Protein AF-F3AJN7-F1 (afdb_monomer_lite)

Structure (mmCIF, N/CA/C/O backbone):
data_AF-F3AJN7-F1
#
_entry.id   AF-F3AJN7-F1
#
loop_
_atom_site.group_PDB
_atom_site.id
_atom_site.type_symbol
_atom_site.label_atom_id
_atom_site.label_alt_id
_atom_site.label_comp_id
_atom_site.label_asym_id
_atom_site.label_entity_id
_atom_site.label_seq_id
_atom_site.pdbx_PDB_ins_code
_atom_site.Cartn_x
_atom_site.Cartn_y
_atom_site.Cartn_z
_atom_site.occupancy
_atom_site.B_iso_or_equiv
_atom_site.auth_seq_id
_atom_site.auth_comp_id
_atom_site.auth_asym_id
_atom_site.auth_atom_id
_atom_site.pdbx_PDB_model_num
ATOM 1 N N . MET A 1 1 ? 24.835 -39.387 -1.530 1.00 31.62 1 MET A N 1
ATOM 2 C CA . MET A 1 1 ? 26.053 -38.897 -0.847 1.00 31.62 1 MET A CA 1
ATOM 3 C C . MET A 1 1 ? 25.753 -37.507 -0.278 1.00 31.62 1 MET A C 1
ATOM 5 O O . MET A 1 1 ? 25.331 -36.647 -1.040 1.00 31.62 1 MET A O 1
ATOM 9 N N . ARG A 1 2 ? 25.806 -37.295 1.049 1.00 32.47 2 ARG A N 1
ATOM 10 C CA . ARG A 1 2 ? 25.556 -35.968 1.657 1.00 32.47 2 ARG A CA 1
ATOM 11 C C . ARG A 1 2 ? 26.809 -35.113 1.476 1.00 32.47 2 ARG A C 1
ATOM 13 O O . ARG A 1 2 ? 27.838 -35.437 2.057 1.00 32.47 2 ARG A O 1
ATOM 20 N N . LEU A 1 3 ? 26.719 -34.035 0.703 1.00 36.56 3 LEU A N 1
ATOM 21 C CA . LEU A 1 3 ? 27.759 -33.009 0.704 1.00 36.56 3 LEU A CA 1
ATOM 22 C C . LEU A 1 3 ? 27.695 -32.241 2.027 1.00 36.56 3 LEU A C 1
ATOM 24 O O . LEU A 1 3 ? 26.609 -31.937 2.527 1.00 36.56 3 LEU A O 1
ATOM 28 N N . SER A 1 4 ? 28.858 -31.961 2.614 1.00 45.34 4 SER A N 1
ATOM 29 C CA . SER A 1 4 ? 28.936 -31.087 3.781 1.00 45.34 4 SER A CA 1
ATOM 30 C C . SER A 1 4 ? 28.516 -29.671 3.381 1.00 45.34 4 SER A C 1
ATOM 32 O O . SER A 1 4 ? 28.764 -29.233 2.256 1.00 45.34 4 SER A O 1
ATOM 34 N N . SER A 1 5 ? 27.892 -28.940 4.307 1.00 45.03 5 SER A N 1
ATOM 35 C CA . SER A 1 5 ? 27.382 -27.582 4.069 1.00 45.03 5 SER A CA 1
ATOM 36 C C . SER A 1 5 ? 28.446 -26.634 3.506 1.00 45.03 5 SER A C 1
ATOM 38 O O . SER A 1 5 ? 28.111 -25.724 2.760 1.00 45.03 5 SER A O 1
ATOM 40 N N . LYS A 1 6 ? 29.723 -26.881 3.833 1.00 42.16 6 LYS A N 1
ATOM 41 C CA . LYS A 1 6 ? 30.871 -26.108 3.353 1.00 42.16 6 LYS A CA 1
ATOM 42 C C . LYS A 1 6 ? 31.160 -26.358 1.867 1.00 42.16 6 LYS A C 1
ATOM 44 O O . LYS A 1 6 ? 31.243 -25.400 1.114 1.00 42.16 6 LYS A O 1
ATOM 49 N N . LYS A 1 7 ? 31.176 -27.622 1.420 1.00 45.94 7 LYS A N 1
ATOM 50 C CA . LYS A 1 7 ? 31.360 -27.967 -0.005 1.00 45.94 7 LYS A CA 1
ATOM 51 C C . LYS A 1 7 ? 30.211 -27.480 -0.889 1.00 45.94 7 LYS A C 1
ATOM 53 O O . LYS A 1 7 ? 30.435 -27.094 -2.026 1.00 45.94 7 LYS A O 1
ATOM 58 N N . PHE A 1 8 ? 28.982 -27.489 -0.367 1.00 45.09 8 PHE A N 1
ATOM 59 C CA . PHE A 1 8 ? 27.834 -26.946 -1.095 1.00 45.09 8 PHE A CA 1
ATOM 60 C C . PHE A 1 8 ? 27.959 -25.431 -1.277 1.00 45.09 8 PHE A C 1
ATOM 62 O O . PHE A 1 8 ? 27.646 -24.933 -2.347 1.00 45.09 8 PHE A O 1
ATOM 69 N N . LEU A 1 9 ? 28.433 -24.707 -0.258 1.00 42.16 9 LEU A N 1
ATOM 70 C CA . LEU A 1 9 ? 28.598 -23.257 -0.329 1.00 42.16 9 LEU A CA 1
ATOM 71 C C . LEU A 1 9 ? 29.729 -22.858 -1.289 1.00 42.16 9 LEU A C 1
ATOM 73 O O . LEU A 1 9 ? 29.496 -22.011 -2.145 1.00 42.16 9 LEU A O 1
ATOM 77 N N . ASP A 1 10 ? 30.884 -23.531 -1.209 1.00 46.03 10 ASP A N 1
ATOM 78 C CA . ASP A 1 10 ? 32.054 -23.252 -2.056 1.00 46.03 10 ASP A CA 1
ATOM 79 C C . ASP A 1 10 ? 31.738 -23.391 -3.555 1.00 46.03 10 ASP A C 1
ATOM 81 O O . ASP A 1 10 ? 32.238 -22.614 -4.364 1.00 46.03 10 ASP A O 1
ATOM 85 N N . TYR A 1 11 ? 30.841 -24.310 -3.931 1.00 51.91 11 TYR A N 1
ATOM 86 C CA . TYR A 1 11 ? 30.381 -24.466 -5.315 1.00 51.91 11 TYR A CA 1
ATOM 87 C C . TYR A 1 11 ? 29.636 -23.235 -5.857 1.00 51.91 11 TYR A C 1
ATOM 89 O O . TYR A 1 11 ? 29.760 -22.897 -7.030 1.00 51.91 11 TYR A O 1
ATOM 97 N N . PHE A 1 12 ? 28.854 -22.554 -5.015 1.00 43.47 12 PHE A N 1
ATOM 98 C CA . PHE A 1 12 ? 28.076 -21.377 -5.423 1.00 43.47 12 PHE A CA 1
ATOM 99 C C . PHE A 1 12 ? 28.834 -20.062 -5.244 1.00 43.47 12 PHE A C 1
ATOM 101 O O . PHE A 1 12 ? 28.377 -19.037 -5.748 1.00 43.47 12 PHE A O 1
ATOM 108 N N . THR A 1 13 ? 29.955 -20.074 -4.520 1.00 42.81 13 THR A N 1
ATOM 109 C CA . THR A 1 13 ? 30.732 -18.867 -4.214 1.00 42.81 13 THR A CA 1
ATOM 110 C C . THR A 1 13 ? 32.106 -18.822 -4.877 1.00 42.81 13 THR A C 1
ATOM 112 O O . THR A 1 13 ? 32.721 -17.761 -4.860 1.00 42.81 13 THR A O 1
ATOM 115 N N . ASN A 1 14 ? 32.599 -19.922 -5.462 1.00 47.47 14 ASN A N 1
ATOM 116 C CA . ASN A 1 14 ? 33.877 -19.952 -6.174 1.00 47.47 14 ASN A CA 1
ATOM 117 C C . ASN A 1 14 ? 33.677 -19.978 -7.708 1.00 47.47 14 ASN A C 1
ATOM 119 O O . ASN A 1 14 ? 33.304 -21.019 -8.255 1.00 47.47 14 ASN A O 1
ATOM 123 N N . PRO A 1 15 ? 33.960 -18.874 -8.427 1.00 42.69 15 PRO A N 1
ATOM 124 C CA . PRO A 1 15 ? 33.725 -18.755 -9.870 1.00 42.69 15 PRO A CA 1
ATOM 125 C C . PRO A 1 15 ? 34.661 -19.605 -10.753 1.00 42.69 15 PRO A C 1
ATOM 127 O O . PRO A 1 15 ? 34.454 -19.658 -11.962 1.00 42.69 15 PRO A O 1
ATOM 130 N N . HIS A 1 16 ? 35.657 -20.295 -10.178 1.00 45.34 16 HIS A N 1
ATOM 131 C CA . HIS A 1 16 ? 36.597 -21.165 -10.905 1.00 45.34 16 HIS A CA 1
ATOM 132 C C . HIS A 1 16 ? 36.401 -22.670 -10.637 1.00 45.34 16 HIS A C 1
ATOM 134 O O . HIS A 1 16 ? 37.251 -23.479 -11.005 1.00 45.34 16 HIS A O 1
ATOM 140 N N . SER A 1 17 ? 35.304 -23.069 -9.984 1.00 50.66 17 SER A N 1
ATOM 141 C CA . SER A 1 17 ? 35.007 -24.482 -9.708 1.00 50.66 17 SER A CA 1
ATOM 142 C C . SER A 1 17 ? 34.736 -25.273 -10.997 1.00 50.66 17 SER A C 1
ATOM 144 O O . SER A 1 17 ? 33.820 -24.942 -11.747 1.00 50.66 17 SER A O 1
ATOM 146 N N . THR A 1 18 ? 35.497 -26.348 -11.227 1.00 47.31 18 THR A N 1
ATOM 147 C CA . THR A 1 18 ? 35.350 -27.269 -12.372 1.00 47.31 18 THR A CA 1
ATOM 148 C C . THR A 1 18 ? 34.625 -28.576 -12.022 1.00 47.31 18 THR A C 1
ATOM 150 O O . THR A 1 18 ? 34.515 -29.458 -12.871 1.00 47.31 18 THR A O 1
ATOM 153 N N . GLU A 1 19 ? 34.126 -28.735 -10.789 1.00 44.78 19 GLU A N 1
ATOM 154 C CA . GLU A 1 19 ? 33.430 -29.960 -10.370 1.00 44.78 19 GLU A CA 1
ATOM 155 C C . GLU A 1 19 ? 32.025 -30.069 -11.006 1.00 44.78 19 GLU A C 1
ATOM 157 O O . GLU A 1 19 ? 31.254 -29.108 -11.032 1.00 44.78 19 GLU A O 1
ATOM 162 N N . GLU A 1 20 ? 31.652 -31.250 -11.507 1.00 44.72 20 GLU A N 1
ATOM 163 C CA . GLU A 1 20 ? 30.299 -31.496 -12.024 1.00 44.72 20 GLU A CA 1
ATOM 164 C C . GLU A 1 20 ? 29.269 -31.648 -10.893 1.00 44.72 20 GLU A C 1
ATOM 166 O O . GLU A 1 20 ? 29.506 -32.293 -9.868 1.00 44.72 20 GLU A O 1
ATOM 171 N N . MET A 1 21 ? 28.081 -31.066 -11.090 1.00 39.81 21 MET A N 1
ATOM 172 C CA . MET A 1 21 ? 27.003 -31.087 -10.102 1.00 39.81 21 MET A CA 1
ATOM 173 C C . MET A 1 21 ? 26.416 -32.505 -9.963 1.00 39.81 21 MET A C 1
ATOM 175 O O . MET A 1 21 ? 25.881 -33.037 -10.939 1.00 39.81 21 MET A O 1
ATOM 179 N N . PRO A 1 22 ? 26.417 -33.125 -8.766 1.00 41.56 22 PRO A N 1
ATOM 180 C CA . PRO A 1 22 ? 25.814 -34.439 -8.602 1.00 41.56 22 PRO A CA 1
ATOM 181 C C . PRO A 1 22 ? 24.291 -34.357 -8.761 1.00 41.56 22 PRO A C 1
ATOM 183 O O . PRO A 1 22 ? 23.630 -33.501 -8.171 1.00 41.56 22 PRO A O 1
ATOM 186 N N . VAL A 1 23 ? 23.724 -35.279 -9.541 1.00 37.78 23 VAL A N 1
ATOM 187 C CA . VAL A 1 23 ? 22.278 -35.381 -9.784 1.00 37.78 23 VAL A CA 1
ATOM 188 C C . VAL A 1 23 ? 21.552 -35.671 -8.464 1.00 37.78 23 VAL A C 1
ATOM 190 O O . VAL A 1 23 ? 21.723 -36.730 -7.860 1.00 37.78 23 VAL A O 1
ATOM 193 N N . ILE A 1 24 ? 20.740 -34.721 -7.991 1.00 43.09 24 ILE A N 1
ATOM 194 C CA . ILE A 1 24 ? 19.960 -34.869 -6.754 1.00 43.09 24 ILE A CA 1
ATOM 195 C C . ILE A 1 24 ? 18.612 -35.529 -7.073 1.00 43.09 24 ILE A C 1
ATOM 197 O O . ILE A 1 24 ? 17.818 -35.009 -7.856 1.00 43.09 24 ILE A O 1
ATOM 201 N N . ASP A 1 25 ? 18.344 -36.663 -6.423 1.00 35.72 25 ASP A N 1
ATOM 202 C CA . ASP A 1 25 ? 17.109 -37.444 -6.548 1.00 35.72 25 ASP A CA 1
ATOM 203 C C . ASP A 1 25 ? 15.846 -36.610 -6.221 1.00 35.72 25 ASP A C 1
ATOM 205 O O . ASP A 1 25 ? 15.733 -35.979 -5.159 1.00 35.72 25 ASP A O 1
ATOM 209 N N . ARG A 1 26 ? 14.855 -36.656 -7.127 1.00 38.56 26 ARG A N 1
ATOM 210 C CA . ARG A 1 26 ? 13.536 -35.998 -7.025 1.00 38.56 26 ARG A CA 1
ATOM 211 C C . ARG A 1 26 ? 12.794 -36.286 -5.714 1.00 38.56 26 ARG A C 1
ATOM 213 O O . ARG A 1 26 ? 11.992 -35.451 -5.288 1.00 38.56 26 ARG A O 1
ATOM 220 N N . HIS A 1 27 ? 13.037 -37.417 -5.053 1.00 37.34 27 HIS A N 1
ATOM 221 C CA . HIS A 1 27 ? 12.392 -37.745 -3.779 1.00 37.34 27 HIS A CA 1
ATOM 222 C C . HIS A 1 27 ? 12.848 -36.850 -2.619 1.00 37.34 27 HIS A C 1
ATOM 224 O O . HIS A 1 27 ? 12.052 -36.563 -1.720 1.00 37.34 27 HIS A O 1
ATOM 230 N N . VAL A 1 28 ? 14.082 -36.335 -2.649 1.00 39.88 28 VAL A N 1
ATOM 231 C CA . VAL A 1 28 ? 14.598 -35.432 -1.603 1.00 39.88 28 VAL A CA 1
ATOM 232 C C . VAL A 1 28 ? 13.948 -34.045 -1.699 1.00 39.88 28 VAL A C 1
ATOM 234 O O . VAL A 1 28 ? 13.674 -33.417 -0.675 1.00 39.88 28 VAL A O 1
ATOM 237 N N . MET A 1 29 ? 13.613 -33.601 -2.915 1.00 35.81 29 MET A N 1
ATOM 238 C CA . MET A 1 29 ? 12.974 -32.304 -3.179 1.00 35.81 29 MET A CA 1
ATOM 239 C C . MET A 1 29 ? 11.550 -32.217 -2.601 1.00 35.81 29 MET A C 1
ATOM 241 O O . MET A 1 29 ? 11.173 -31.190 -2.033 1.00 35.81 29 MET A O 1
ATOM 245 N N . LYS A 1 30 ? 10.774 -33.312 -2.660 1.00 35.28 30 LYS A N 1
ATOM 246 C CA . LYS A 1 30 ? 9.371 -33.343 -2.198 1.00 35.28 30 LYS A CA 1
ATOM 247 C C . LYS A 1 30 ? 9.206 -33.229 -0.677 1.00 35.28 30 LYS A C 1
ATOM 249 O O . LYS A 1 30 ? 8.225 -32.651 -0.225 1.00 35.28 30 LYS A O 1
ATOM 254 N N . LYS A 1 31 ? 10.153 -33.730 0.129 1.00 35.50 31 LYS A N 1
ATOM 255 C CA . LYS A 1 31 ? 10.042 -33.700 1.605 1.00 35.50 31 LYS A CA 1
ATOM 256 C C . LYS A 1 31 ? 10.476 -32.378 2.251 1.00 35.50 31 LYS A C 1
ATOM 258 O O . LYS A 1 31 ? 10.191 -32.177 3.427 1.00 35.50 31 LYS A O 1
ATOM 263 N N . LYS A 1 32 ? 11.163 -31.482 1.531 1.00 35.06 32 LYS A N 1
ATOM 264 C CA . LYS A 1 32 ? 11.760 -30.266 2.121 1.00 35.06 32 LYS A CA 1
ATOM 265 C C . LYS A 1 32 ? 11.310 -28.928 1.511 1.00 35.06 32 LYS A C 1
ATOM 267 O O . LYS A 1 32 ? 11.931 -27.920 1.820 1.00 35.06 32 LYS A O 1
ATOM 272 N N . LYS A 1 33 ? 10.235 -28.887 0.705 1.00 32.66 33 LYS A N 1
ATOM 273 C CA . LYS A 1 33 ? 9.729 -27.655 0.046 1.00 32.66 33 LYS A CA 1
ATOM 274 C C . LYS A 1 33 ? 10.861 -26.815 -0.586 1.00 32.66 33 LYS A C 1
ATOM 276 O O . LYS A 1 33 ? 10.938 -25.609 -0.385 1.00 32.66 33 LYS A O 1
ATOM 281 N N . PHE A 1 34 ? 11.754 -27.453 -1.341 1.00 34.75 34 PHE A N 1
ATOM 282 C CA . PHE A 1 34 ? 12.714 -26.733 -2.180 1.00 34.75 34 PHE A CA 1
ATOM 283 C C . PHE A 1 34 ? 12.117 -26.583 -3.581 1.00 34.75 34 PHE A C 1
ATOM 285 O O . PHE A 1 34 ? 11.934 -27.577 -4.279 1.00 34.75 34 PHE A O 1
ATOM 292 N N . TYR A 1 35 ? 11.810 -25.351 -3.987 1.00 33.41 35 TYR A N 1
ATOM 293 C CA . TYR A 1 35 ? 11.504 -25.015 -5.376 1.00 33.41 35 TYR A CA 1
ATOM 294 C C . TYR A 1 35 ? 12.748 -24.350 -5.972 1.00 33.41 35 TYR A C 1
ATOM 296 O O . TYR A 1 35 ? 13.106 -23.241 -5.582 1.00 33.41 35 TYR A O 1
ATOM 304 N N . LEU A 1 36 ? 13.450 -25.054 -6.866 1.00 30.89 36 LEU A N 1
ATOM 305 C CA . LEU A 1 36 ? 14.558 -24.476 -7.627 1.00 30.89 36 LEU A CA 1
ATOM 306 C C . LEU A 1 36 ? 13.995 -23.643 -8.782 1.00 30.89 36 LEU A C 1
ATOM 308 O O . LEU A 1 36 ? 13.398 -24.192 -9.705 1.00 30.89 36 LEU A O 1
ATOM 312 N N . TYR A 1 37 ? 14.251 -22.338 -8.754 1.00 31.61 37 TYR A N 1
ATOM 313 C CA . TYR A 1 37 ? 14.230 -21.484 -9.938 1.00 31.61 37 TYR A CA 1
ATOM 314 C C . TYR A 1 37 ? 15.678 -21.094 -10.260 1.00 31.61 37 TYR A C 1
ATOM 316 O O . TYR A 1 37 ? 16.473 -20.831 -9.354 1.00 31.61 37 TYR A O 1
ATOM 324 N N . LYS A 1 38 ? 16.052 -21.136 -11.544 1.00 33.22 38 LYS A N 1
ATOM 325 C CA . LYS A 1 38 ? 17.409 -20.820 -12.020 1.00 33.22 38 LYS A CA 1
ATOM 326 C C . LYS A 1 38 ? 17.812 -19.411 -11.541 1.00 33.22 38 LYS A C 1
ATOM 328 O O . LYS A 1 38 ? 17.091 -18.462 -11.819 1.00 33.22 38 LYS A O 1
ATOM 333 N N . LYS A 1 39 ? 18.994 -19.316 -10.906 1.00 36.47 39 LYS A N 1
ATOM 334 C CA . LYS A 1 39 ? 19.658 -18.148 -10.262 1.00 36.47 39 LYS A CA 1
ATOM 335 C C . LYS A 1 39 ? 19.346 -17.961 -8.758 1.00 36.47 39 LYS A C 1
ATOM 337 O O . LYS A 1 39 ? 18.619 -17.072 -8.330 1.00 36.47 39 LYS A O 1
ATOM 342 N N . GLY A 1 40 ? 19.962 -18.825 -7.943 1.00 39.31 40 GLY A N 1
ATOM 343 C CA . GLY A 1 40 ? 19.700 -19.060 -6.514 1.00 39.31 40 GLY A CA 1
ATOM 344 C C . GLY A 1 40 ? 20.262 -18.075 -5.475 1.00 39.31 40 GLY A C 1
ATOM 345 O O . GLY A 1 40 ? 20.499 -18.495 -4.346 1.00 39.31 40 GLY A O 1
ATOM 346 N N . VAL A 1 41 ? 20.443 -16.788 -5.785 1.00 36.75 41 VAL A N 1
ATOM 347 C CA . VAL A 1 41 ? 20.925 -15.805 -4.783 1.00 36.75 41 VAL A CA 1
ATOM 348 C C . VAL A 1 41 ? 19.763 -15.156 -4.012 1.00 36.75 41 VAL A C 1
ATOM 350 O O . VAL A 1 41 ? 19.816 -15.021 -2.791 1.00 36.75 41 VAL A O 1
ATOM 353 N N . VAL A 1 42 ? 18.648 -14.863 -4.689 1.00 30.94 42 VAL A N 1
ATOM 354 C CA . VAL A 1 42 ? 17.492 -14.149 -4.104 1.00 30.94 42 VAL A CA 1
ATOM 355 C C . VAL A 1 42 ? 16.709 -15.015 -3.102 1.00 30.94 42 VAL A C 1
ATOM 357 O O . VAL A 1 42 ? 16.233 -14.525 -2.078 1.00 30.94 42 VAL A O 1
ATOM 360 N N . LEU A 1 43 ? 16.639 -16.333 -3.324 1.00 31.28 43 LEU A N 1
ATOM 361 C CA . LEU A 1 43 ? 15.905 -17.247 -2.440 1.00 31.28 43 LEU A CA 1
ATOM 362 C C . LEU A 1 43 ? 16.588 -17.417 -1.070 1.00 31.28 43 LEU A C 1
ATOM 364 O O . LEU A 1 43 ? 15.915 -17.624 -0.058 1.00 31.28 43 LEU A O 1
ATOM 368 N N . CYS A 1 44 ? 17.920 -17.316 -1.014 1.00 32.75 44 CYS A N 1
ATOM 369 C CA . CYS A 1 44 ? 18.671 -17.513 0.226 1.00 32.75 44 CYS A CA 1
ATOM 370 C C . CYS A 1 44 ? 18.428 -16.356 1.211 1.00 32.75 44 CYS A C 1
ATOM 372 O O . CYS A 1 44 ? 18.188 -16.604 2.393 1.00 32.75 44 CYS A O 1
ATOM 374 N N . LEU A 1 45 ? 18.359 -15.110 0.719 1.00 30.09 45 LEU A N 1
ATOM 375 C CA . LEU A 1 45 ? 18.020 -13.945 1.545 1.00 30.09 45 LEU A CA 1
ATOM 376 C C . LEU A 1 45 ? 16.578 -14.013 2.072 1.00 30.09 45 LEU A C 1
ATOM 378 O O . LEU A 1 45 ? 16.363 -13.822 3.269 1.00 30.09 45 LEU A O 1
ATOM 382 N N . ILE A 1 46 ? 15.614 -14.383 1.218 1.00 34.91 46 ILE A N 1
ATOM 383 C CA . ILE A 1 46 ? 14.209 -14.592 1.616 1.00 34.91 46 ILE A CA 1
ATOM 384 C C . ILE A 1 46 ? 14.118 -15.669 2.706 1.00 34.91 46 ILE A C 1
ATOM 386 O O . ILE A 1 46 ? 13.421 -15.490 3.700 1.00 34.91 46 ILE A O 1
ATOM 390 N N . THR A 1 47 ? 14.888 -16.756 2.594 1.00 35.06 47 THR A N 1
ATOM 391 C CA . THR A 1 47 ? 14.873 -17.841 3.589 1.00 35.06 47 THR A CA 1
ATOM 392 C C . THR A 1 47 ? 15.549 -17.443 4.909 1.00 35.06 47 THR A C 1
ATOM 394 O O . THR A 1 47 ? 15.136 -17.909 5.970 1.00 35.06 47 THR A O 1
ATOM 397 N N . ILE A 1 48 ? 16.577 -16.587 4.887 1.00 37.50 48 ILE A N 1
ATOM 398 C CA . ILE A 1 48 ? 17.261 -16.097 6.099 1.00 37.50 48 ILE A CA 1
ATOM 399 C C . ILE A 1 48 ? 16.391 -15.081 6.850 1.00 37.50 48 ILE A C 1
ATOM 401 O O . ILE A 1 48 ? 16.300 -15.157 8.078 1.00 37.50 48 ILE A O 1
ATOM 405 N N . ILE A 1 49 ? 15.720 -14.179 6.128 1.00 38.62 49 ILE A N 1
ATOM 406 C CA . ILE A 1 49 ? 14.769 -13.215 6.699 1.00 38.62 49 ILE A CA 1
ATOM 407 C C . ILE A 1 49 ? 13.554 -13.962 7.264 1.00 38.62 49 ILE A C 1
ATOM 409 O O . ILE A 1 49 ? 13.231 -13.784 8.437 1.00 38.62 49 ILE A O 1
ATOM 413 N N . GLN A 1 50 ? 12.980 -14.907 6.508 1.00 35.00 50 GLN A N 1
ATOM 414 C CA . GLN A 1 50 ? 11.868 -15.740 6.972 1.00 35.00 50 GLN A CA 1
ATOM 415 C C . GLN A 1 50 ? 12.250 -16.566 8.212 1.00 35.00 50 GLN A C 1
ATOM 417 O O . GLN A 1 50 ? 11.537 -16.539 9.206 1.00 35.00 50 GLN A O 1
ATOM 422 N N . ARG A 1 51 ? 13.429 -17.208 8.243 1.00 36.41 51 ARG A N 1
ATOM 423 C CA . ARG A 1 51 ? 13.881 -17.988 9.415 1.00 36.41 51 ARG A CA 1
ATOM 424 C C . ARG A 1 51 ? 14.180 -17.141 10.653 1.00 36.41 51 ARG A C 1
ATOM 426 O O . ARG A 1 51 ? 14.037 -17.642 11.771 1.00 36.41 51 ARG A O 1
ATOM 433 N N . LYS A 1 52 ? 14.624 -15.889 10.487 1.00 38.16 52 LYS A N 1
ATOM 434 C CA . LYS A 1 52 ? 14.779 -14.945 11.608 1.00 38.16 52 LYS A CA 1
ATOM 435 C C . LYS A 1 52 ? 13.414 -14.504 12.143 1.00 38.16 52 LYS A C 1
ATOM 437 O O . LYS A 1 52 ? 13.254 -14.447 13.359 1.00 38.16 52 LYS A O 1
ATOM 442 N N . CYS A 1 53 ? 12.436 -14.277 11.268 1.00 37.41 53 CYS A N 1
ATOM 443 C CA . CYS A 1 53 ? 11.059 -13.965 11.651 1.00 37.41 53 CYS A CA 1
ATOM 444 C C . CYS A 1 53 ? 10.352 -15.160 12.318 1.00 37.41 53 CYS A C 1
ATOM 446 O O . CYS A 1 53 ? 9.721 -14.987 13.357 1.00 37.41 53 CYS A O 1
ATOM 448 N N . ASP A 1 54 ? 10.537 -16.383 11.817 1.00 38.59 54 ASP A N 1
ATOM 449 C CA . ASP A 1 54 ? 9.890 -17.590 12.347 1.00 38.59 54 ASP A CA 1
ATOM 450 C C . ASP A 1 54 ? 10.360 -17.922 13.779 1.00 38.59 54 ASP A C 1
ATOM 452 O O . ASP A 1 54 ? 9.556 -18.315 14.621 1.00 38.59 54 ASP A O 1
ATOM 456 N N . LYS A 1 55 ? 11.637 -17.680 14.121 1.00 37.97 55 LYS A N 1
ATOM 457 C CA . LYS A 1 55 ? 12.134 -17.832 15.507 1.00 37.97 55 LYS A CA 1
ATOM 458 C C . LYS A 1 55 ? 11.510 -16.840 16.497 1.00 37.97 55 LYS A C 1
ATOM 460 O O . LYS A 1 55 ? 11.480 -17.122 17.692 1.00 37.97 55 LYS A O 1
ATOM 465 N N . ILE A 1 56 ? 11.030 -15.694 16.015 1.00 45.25 56 ILE A N 1
ATOM 466 C CA . ILE A 1 56 ? 10.341 -14.678 16.825 1.00 45.25 56 ILE A CA 1
ATOM 467 C C . ILE A 1 56 ? 8.849 -15.035 16.966 1.00 45.25 56 ILE A C 1
ATOM 469 O O . ILE A 1 56 ? 8.276 -14.842 18.035 1.00 45.25 56 ILE A O 1
ATOM 473 N N . VAL A 1 57 ? 8.239 -15.622 15.928 1.00 37.16 57 VAL A N 1
ATOM 474 C CA . VAL A 1 57 ? 6.826 -16.053 15.903 1.00 37.16 57 VAL A CA 1
ATOM 475 C C . VAL A 1 57 ? 6.566 -17.279 16.788 1.00 37.16 57 VAL A C 1
ATOM 477 O O . VAL A 1 57 ? 5.576 -17.302 17.516 1.00 37.16 57 VAL A O 1
ATOM 480 N N . MET A 1 58 ? 7.476 -18.258 16.811 1.00 31.64 58 MET A N 1
ATOM 481 C CA . MET A 1 58 ? 7.305 -19.486 17.610 1.00 31.64 58 MET A CA 1
ATOM 482 C C . MET A 1 58 ? 7.276 -19.220 19.128 1.00 31.64 58 MET A C 1
ATOM 484 O O . MET A 1 58 ? 6.633 -19.956 19.862 1.00 31.64 58 MET A O 1
ATOM 488 N N . LYS A 1 59 ? 7.892 -18.125 19.601 1.00 39.38 59 LYS A N 1
ATOM 489 C CA . LYS A 1 59 ? 7.832 -17.688 21.012 1.00 39.38 59 LYS A CA 1
ATOM 490 C C . LYS A 1 59 ? 6.500 -17.032 21.410 1.00 39.38 59 LYS A C 1
ATOM 492 O O . LYS A 1 59 ? 6.269 -16.813 22.593 1.00 39.38 59 LYS A O 1
ATOM 497 N N . LYS A 1 60 ? 5.650 -16.672 20.440 1.00 39.94 60 LYS A N 1
ATOM 498 C CA . LYS A 1 60 ? 4.349 -16.019 20.668 1.00 39.94 60 LYS A CA 1
ATOM 499 C C . LYS A 1 60 ? 3.177 -17.008 20.604 1.00 39.94 60 LYS A C 1
ATOM 501 O O . LYS A 1 60 ? 2.208 -16.832 21.332 1.00 39.94 60 LYS A O 1
ATOM 506 N N . GLN A 1 61 ? 3.308 -18.082 19.820 1.00 36.72 61 GLN A N 1
ATOM 507 C CA . GLN A 1 61 ? 2.274 -19.116 19.677 1.00 36.72 61 GLN A CA 1
ATOM 508 C C . GLN A 1 61 ? 1.995 -19.902 20.972 1.00 36.72 61 GLN A C 1
ATOM 510 O O . GLN A 1 61 ? 0.843 -20.247 21.211 1.00 36.72 61 GLN A O 1
ATOM 515 N N . GLU A 1 62 ? 2.988 -20.101 21.848 1.00 37.19 62 GLU A N 1
ATOM 516 C CA . GLU A 1 62 ? 2.778 -20.756 23.156 1.00 37.19 62 GLU A CA 1
ATOM 517 C C . GLU A 1 62 ? 1.877 -19.942 24.112 1.00 37.19 62 GLU A C 1
ATOM 519 O O . GLU A 1 62 ? 1.217 -20.520 24.973 1.00 37.19 62 GLU A O 1
ATOM 524 N N . ASN A 1 63 ? 1.785 -18.615 23.943 1.00 47.72 63 ASN A N 1
ATOM 525 C CA . ASN A 1 63 ? 0.952 -17.749 24.792 1.00 47.72 63 ASN A CA 1
ATOM 526 C C . ASN A 1 63 ? -0.485 -17.572 24.262 1.00 47.72 63 ASN A C 1
ATOM 528 O O . ASN A 1 63 ? -1.409 -17.368 25.052 1.00 47.72 63 ASN 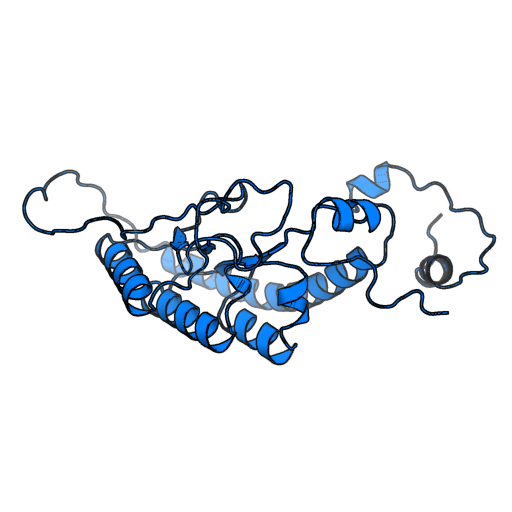A O 1
ATOM 532 N N . ASP A 1 64 ? -0.695 -17.668 22.947 1.00 42.28 64 ASP A N 1
ATOM 533 C CA . ASP A 1 64 ? -2.005 -17.439 22.320 1.00 42.28 64 ASP A CA 1
ATOM 534 C C . ASP A 1 64 ? -2.948 -18.656 22.481 1.00 42.28 64 ASP A C 1
ATOM 536 O O . ASP A 1 64 ? -4.157 -18.493 22.670 1.00 42.28 64 ASP A O 1
ATOM 540 N N . GLU A 1 65 ? -2.401 -19.876 22.550 1.00 47.84 65 GLU A N 1
ATOM 541 C CA . GLU A 1 65 ? -3.158 -21.125 22.770 1.00 47.84 65 GLU A CA 1
ATOM 542 C C . GLU A 1 65 ? -3.786 -21.204 24.183 1.00 47.84 65 GLU A C 1
ATOM 544 O O . GLU A 1 65 ? -4.823 -21.837 24.408 1.00 47.84 65 GLU A O 1
ATOM 549 N N . GLN A 1 66 ? -3.188 -20.500 25.151 1.00 48.06 66 GLN A N 1
ATOM 550 C CA . GLN A 1 66 ? -3.710 -20.349 26.514 1.00 48.06 66 GLN A CA 1
ATOM 551 C C . GLN A 1 66 ? -4.862 -19.330 26.591 1.00 48.06 66 GLN A C 1
ATOM 553 O O . GLN A 1 66 ? -5.677 -19.369 27.517 1.00 48.06 66 GLN A O 1
ATOM 558 N N . MET A 1 67 ? -4.941 -18.432 25.607 1.00 41.31 67 MET A N 1
ATOM 559 C CA . MET A 1 67 ? -5.913 -17.345 25.531 1.00 41.31 67 MET A CA 1
ATOM 560 C C . MET A 1 67 ? -7.195 -17.794 24.810 1.00 41.31 67 MET A C 1
ATOM 562 O O . MET A 1 67 ? -8.292 -17.508 25.292 1.00 41.31 67 MET A O 1
ATOM 566 N N . GLU A 1 68 ? -7.090 -18.617 23.758 1.00 48.00 68 GLU A N 1
ATOM 567 C CA . GLU A 1 68 ? -8.257 -19.196 23.063 1.00 48.00 68 GLU A CA 1
ATOM 568 C C . GLU A 1 68 ? -9.124 -20.091 23.968 1.00 48.00 68 GLU A C 1
ATOM 570 O O . GLU A 1 68 ? -10.354 -20.056 23.882 1.00 48.00 68 GLU A O 1
ATOM 575 N N . LYS A 1 69 ? -8.521 -20.812 24.924 1.00 50.88 69 LYS A N 1
ATOM 576 C CA . LYS A 1 69 ? -9.266 -21.630 25.903 1.00 50.88 69 LYS A CA 1
ATOM 577 C C . LYS A 1 69 ? -10.121 -20.800 26.870 1.00 50.88 69 LYS A C 1
ATOM 579 O O . LYS A 1 69 ? -11.103 -21.318 27.395 1.00 50.88 69 LYS A O 1
ATOM 584 N N . LYS A 1 70 ? -9.800 -19.516 27.083 1.00 47.91 70 LYS A N 1
ATOM 585 C CA . LYS A 1 70 ? -10.594 -18.603 27.929 1.00 47.91 70 LYS A CA 1
ATOM 586 C C . LYS A 1 70 ? -11.791 -17.988 27.195 1.00 47.91 70 LYS A C 1
ATOM 588 O O . LYS A 1 70 ? -12.764 -17.617 27.844 1.00 47.91 70 LYS A O 1
ATOM 593 N N . PHE A 1 71 ? -11.757 -17.906 25.863 1.00 36.53 71 PHE A N 1
ATOM 594 C CA . PHE A 1 71 ? -12.807 -17.256 25.064 1.00 36.53 71 PHE A CA 1
ATOM 595 C C . PHE A 1 71 ? -13.946 -18.191 24.625 1.00 36.53 71 PHE A C 1
ATOM 597 O O . PHE A 1 71 ? -15.014 -17.714 24.240 1.00 36.53 71 PHE A O 1
ATOM 604 N N . ALA A 1 72 ? -13.772 -19.512 24.737 1.00 36.59 72 ALA A N 1
ATOM 605 C CA . ALA A 1 72 ? -14.767 -20.507 24.322 1.00 36.59 72 ALA A CA 1
ATOM 606 C C . ALA A 1 72 ? -16.039 -20.575 25.203 1.00 36.59 72 ALA A C 1
ATOM 608 O O . ALA A 1 72 ? -16.968 -21.304 24.869 1.00 36.59 72 ALA A O 1
ATOM 609 N N . ILE A 1 73 ? -16.123 -19.812 26.300 1.00 41.25 73 ILE A N 1
ATOM 610 C CA . ILE A 1 73 ? -17.264 -19.848 27.237 1.00 41.25 73 ILE A CA 1
ATOM 611 C C . ILE A 1 73 ? -18.375 -18.843 26.858 1.00 41.25 73 ILE A C 1
ATOM 613 O O . ILE A 1 73 ? -19.506 -18.969 27.316 1.00 41.25 73 ILE A O 1
ATOM 617 N N . VAL A 1 74 ? -18.116 -17.874 25.971 1.00 40.28 74 VAL A N 1
ATOM 618 C CA . VAL A 1 74 ? -19.046 -16.752 25.726 1.00 40.28 74 VAL A CA 1
ATOM 619 C C . VAL A 1 74 ? -19.569 -16.735 24.292 1.00 40.28 74 VAL A C 1
ATOM 621 O O . VAL A 1 74 ? -19.391 -15.745 23.594 1.00 40.28 74 VAL A O 1
ATOM 624 N N . LYS A 1 75 ? -20.215 -17.808 23.818 1.00 32.53 75 LYS A N 1
ATOM 625 C CA . LYS A 1 75 ? -21.091 -17.742 22.627 1.00 32.53 75 LYS A CA 1
ATOM 626 C C . LYS A 1 75 ? -22.241 -18.748 22.708 1.00 32.53 75 LYS A C 1
ATOM 628 O O . LYS A 1 75 ? -22.165 -19.830 22.145 1.00 32.53 75 LYS A O 1
ATOM 633 N N . ASN A 1 76 ? -23.333 -18.328 23.341 1.00 35.53 76 ASN A N 1
ATOM 634 C CA . ASN A 1 76 ? -24.688 -18.768 23.013 1.00 35.53 76 ASN A CA 1
ATOM 635 C C . ASN A 1 76 ? -25.525 -17.510 22.753 1.00 35.53 76 ASN A C 1
ATOM 637 O O . ASN A 1 76 ? -25.534 -16.606 23.583 1.00 35.53 76 ASN A O 1
ATOM 641 N N . GLY A 1 77 ? -26.211 -17.441 21.610 1.00 29.14 77 GLY A N 1
ATOM 642 C CA . GLY A 1 77 ? -27.140 -16.349 21.303 1.00 29.14 77 GLY A CA 1
ATOM 643 C C . GLY A 1 77 ? -27.261 -16.084 19.808 1.00 29.14 77 GLY A C 1
ATOM 644 O O . GLY A 1 77 ? -26.393 -15.464 19.207 1.00 29.14 77 GLY A O 1
ATOM 645 N N . ALA A 1 78 ? -28.325 -16.609 19.216 1.00 31.52 78 ALA A N 1
ATOM 646 C CA . ALA A 1 78 ? -28.587 -16.689 17.788 1.00 31.52 78 ALA A CA 1
ATOM 647 C C . ALA A 1 78 ? -29.359 -15.474 17.223 1.00 31.52 78 ALA A C 1
ATOM 649 O O . ALA A 1 78 ? -30.043 -14.793 17.974 1.00 31.52 78 ALA A O 1
ATOM 650 N N . LYS A 1 79 ? -29.269 -15.322 15.886 1.00 32.97 79 LYS A N 1
ATOM 651 C CA . LYS A 1 79 ? -30.252 -14.838 14.878 1.00 32.97 79 LYS A CA 1
ATOM 652 C C . LYS A 1 79 ? -31.116 -13.595 15.171 1.00 32.97 79 LYS A C 1
ATOM 654 O O . LYS A 1 79 ? -31.815 -13.565 16.168 1.00 32.97 79 LYS A O 1
ATOM 659 N N . MET A 1 80 ? -31.241 -12.707 14.174 1.00 27.47 80 MET A N 1
ATOM 660 C CA . MET A 1 80 ? -32.532 -12.260 13.601 1.00 27.47 80 MET A CA 1
ATOM 661 C C . MET A 1 80 ? -32.311 -11.362 12.365 1.00 27.47 80 MET A C 1
ATOM 663 O O . MET A 1 80 ? -31.410 -10.526 12.343 1.00 27.47 80 MET A O 1
ATOM 667 N N . GLU A 1 81 ? -33.129 -11.598 11.340 1.00 34.03 81 GLU A N 1
ATOM 668 C CA . GLU A 1 81 ? -33.250 -10.866 10.074 1.00 34.03 81 GLU A CA 1
ATOM 669 C C . GLU A 1 81 ? -34.099 -9.587 10.207 1.00 34.03 81 GLU A C 1
ATOM 671 O O . GLU A 1 81 ? -34.945 -9.473 11.087 1.00 34.03 81 GLU A O 1
ATOM 676 N N . GLU A 1 82 ? -33.876 -8.676 9.253 1.00 35.75 82 GLU A N 1
ATOM 677 C CA . GLU A 1 82 ? -34.841 -7.736 8.660 1.00 35.75 82 GLU A CA 1
ATOM 678 C C . GLU A 1 82 ? -35.649 -6.808 9.595 1.00 35.75 82 GLU A C 1
ATOM 680 O O . GLU A 1 82 ? -36.772 -7.105 9.988 1.00 35.75 82 GLU A O 1
ATOM 685 N N . LYS A 1 83 ? -35.104 -5.604 9.849 1.00 29.27 83 LYS A N 1
ATOM 686 C CA . LYS A 1 83 ? -35.844 -4.328 10.014 1.00 29.27 83 LYS A CA 1
ATOM 687 C C . LYS A 1 83 ? -34.866 -3.161 10.205 1.00 29.27 83 LYS A C 1
ATOM 689 O O . LYS A 1 83 ? -34.439 -2.892 11.319 1.00 29.27 83 LYS A O 1
ATOM 694 N N . ALA A 1 84 ? -34.509 -2.485 9.113 1.00 31.11 84 ALA A N 1
ATOM 695 C CA . ALA A 1 84 ? -33.992 -1.106 9.106 1.00 31.11 84 ALA A CA 1
ATOM 696 C C . ALA A 1 84 ? -33.896 -0.600 7.654 1.00 31.11 84 ALA A C 1
ATOM 698 O O . ALA A 1 84 ? -32.822 -0.312 7.134 1.00 31.11 84 ALA A O 1
ATOM 699 N N . LYS A 1 85 ? -35.035 -0.564 6.959 1.00 33.97 85 LYS A N 1
ATOM 700 C CA . LYS A 1 85 ? -35.219 0.380 5.853 1.00 33.97 85 LYS A CA 1
ATOM 701 C C . LYS A 1 85 ? -35.780 1.652 6.492 1.00 33.97 85 LYS A C 1
ATOM 703 O O . LYS A 1 85 ? -36.606 1.545 7.393 1.00 33.97 85 LYS A O 1
ATOM 708 N N . ASP A 1 86 ? -35.284 2.801 6.054 1.00 34.09 86 ASP A N 1
ATOM 709 C CA . ASP A 1 86 ? -35.696 4.151 6.464 1.00 34.09 86 ASP A CA 1
ATOM 710 C C . ASP A 1 86 ? -35.140 4.677 7.790 1.00 34.09 86 ASP A C 1
ATOM 712 O O . ASP A 1 86 ? -35.866 5.057 8.701 1.00 34.09 86 ASP A O 1
ATOM 716 N N . THR A 1 87 ? -33.812 4.730 7.888 1.00 36.41 87 THR A N 1
ATOM 717 C CA . THR A 1 87 ? -33.025 5.860 8.436 1.00 36.41 87 THR A CA 1
ATOM 718 C C . THR A 1 87 ? -31.563 5.425 8.419 1.00 36.41 87 THR A C 1
ATOM 720 O O . THR A 1 87 ? -31.228 4.491 9.130 1.00 36.41 87 THR A O 1
ATOM 723 N N . MET A 1 88 ? -30.729 6.032 7.560 1.00 35.62 88 MET A N 1
ATOM 724 C CA . MET A 1 88 ? -29.245 6.060 7.538 1.00 35.62 88 MET A CA 1
ATOM 725 C C . MET A 1 88 ? -28.793 6.154 6.072 1.00 35.62 88 MET A C 1
ATOM 727 O O . MET A 1 88 ? -28.734 5.160 5.349 1.00 35.62 88 MET A O 1
ATOM 731 N N . GLY A 1 89 ? -28.480 7.367 5.617 1.00 36.84 89 GLY A N 1
ATOM 732 C CA . GLY A 1 89 ? -27.830 7.597 4.328 1.00 36.84 89 GLY A CA 1
ATOM 733 C C . GLY A 1 89 ? -26.401 7.050 4.346 1.00 36.84 89 GLY A C 1
ATOM 734 O O . GLY A 1 89 ? -25.462 7.784 4.611 1.00 36.84 89 GLY A O 1
ATOM 735 N N . GLY A 1 90 ? -26.238 5.749 4.109 1.00 41.47 90 GLY A N 1
ATOM 736 C CA . GLY A 1 90 ? -24.946 5.061 4.074 1.00 41.47 90 GLY A CA 1
ATOM 737 C C . GLY A 1 90 ? -24.560 4.649 2.657 1.00 41.47 90 GLY A C 1
ATOM 738 O O . GLY A 1 90 ? -24.515 3.457 2.354 1.00 41.47 90 GLY A O 1
ATOM 739 N N . GLY A 1 91 ? -24.316 5.616 1.769 1.00 54.59 91 GLY A N 1
ATOM 740 C CA . GLY A 1 91 ? -23.749 5.334 0.445 1.00 54.59 91 GLY A CA 1
ATOM 741 C C . GLY A 1 91 ? -22.352 4.708 0.558 1.00 54.59 91 GLY A C 1
ATOM 742 O O . GLY A 1 91 ? -21.633 4.960 1.523 1.00 54.59 91 GLY A O 1
ATOM 743 N N . ARG A 1 92 ? -21.952 3.871 -0.411 1.00 72.62 92 ARG A N 1
ATOM 744 C CA . ARG A 1 92 ? -20.553 3.408 -0.520 1.00 72.62 92 ARG A CA 1
ATOM 745 C C . ARG A 1 92 ? -19.633 4.613 -0.749 1.00 72.62 92 ARG A C 1
ATOM 747 O O . ARG A 1 92 ? -20.078 5.597 -1.340 1.00 72.62 92 ARG A O 1
ATOM 754 N N . MET A 1 93 ? -18.364 4.508 -0.345 1.00 84.31 93 MET A N 1
ATOM 755 C CA . MET A 1 93 ? -17.328 5.475 -0.721 1.00 84.31 93 MET A CA 1
ATOM 756 C C . MET A 1 93 ? -17.397 5.774 -2.222 1.00 84.31 93 MET A C 1
ATOM 758 O O . MET A 1 93 ? -17.379 4.856 -3.044 1.00 84.31 93 MET A O 1
ATOM 762 N N . GLN A 1 94 ? -17.468 7.059 -2.568 1.00 82.69 94 GLN A N 1
ATOM 763 C CA . GLN A 1 94 ? -17.352 7.506 -3.952 1.00 82.69 94 GLN A CA 1
ATOM 764 C C . GLN A 1 94 ? -15.886 7.356 -4.371 1.00 82.69 94 GLN A C 1
ATOM 766 O O . GLN A 1 94 ? -15.021 8.101 -3.913 1.00 82.69 94 GLN A O 1
ATOM 771 N N . TYR A 1 95 ? -15.599 6.334 -5.171 1.00 86.31 95 TYR A N 1
ATOM 772 C CA . TYR A 1 95 ? -14.250 5.948 -5.572 1.00 86.31 95 TYR A CA 1
ATOM 773 C C . TYR A 1 95 ? -14.268 5.489 -7.030 1.00 86.31 95 TYR A C 1
ATOM 775 O O . TYR A 1 95 ? -14.939 4.514 -7.365 1.00 86.31 95 TYR A O 1
ATOM 783 N N . GLU A 1 96 ? -13.541 6.205 -7.891 1.00 87.62 96 GLU A N 1
ATOM 784 C CA . GLU A 1 96 ? -13.485 5.931 -9.334 1.00 87.62 96 GLU A CA 1
ATOM 785 C C . GLU A 1 96 ? -12.406 4.915 -9.756 1.00 87.62 96 GLU A C 1
ATOM 787 O O . GLU A 1 96 ? -12.213 4.700 -10.948 1.00 87.62 96 GLU A O 1
ATOM 792 N N . GLY A 1 97 ? -11.678 4.311 -8.812 1.00 86.56 97 GLY A N 1
ATOM 793 C CA . GLY A 1 97 ? -10.622 3.343 -9.119 1.00 86.56 97 GLY A CA 1
ATOM 794 C C . GLY A 1 97 ? -11.077 1.882 -9.073 1.00 86.56 97 GLY A C 1
ATOM 795 O O . GLY A 1 97 ? -12.240 1.557 -8.820 1.00 86.56 97 GLY A O 1
ATOM 796 N N . GLN A 1 98 ? -10.125 0.973 -9.285 1.00 85.25 98 GLN A N 1
ATOM 797 C CA . GLN A 1 98 ? -10.352 -0.466 -9.199 1.00 85.25 98 GLN A CA 1
ATOM 798 C C . GLN A 1 98 ? -9.190 -1.149 -8.483 1.00 85.25 98 GLN A C 1
ATOM 800 O O . GLN A 1 98 ? -8.071 -1.185 -8.982 1.00 85.25 98 GLN A O 1
ATOM 805 N N . ILE A 1 99 ? -9.471 -1.801 -7.356 1.00 88.31 99 ILE A N 1
ATOM 806 C CA . ILE A 1 99 ? -8.450 -2.575 -6.649 1.00 88.31 99 ILE A CA 1
ATOM 807 C C . ILE A 1 99 ? -8.411 -4.003 -7.199 1.00 88.31 99 ILE A C 1
ATOM 809 O O . ILE A 1 99 ? -9.393 -4.748 -7.117 1.00 88.31 99 ILE A O 1
ATOM 813 N N . CYS A 1 100 ? -7.253 -4.409 -7.724 1.00 84.31 100 CYS A N 1
ATOM 814 C CA . CYS A 1 100 ? -7.014 -5.792 -8.123 1.00 84.31 100 CYS A CA 1
ATOM 815 C C . CYS A 1 100 ? -6.877 -6.683 -6.879 1.00 84.31 100 CYS A C 1
ATOM 817 O O . CYS A 1 100 ? -5.957 -6.526 -6.078 1.00 84.31 100 CYS A O 1
ATOM 819 N N . ARG A 1 101 ? -7.797 -7.638 -6.700 1.00 86.62 101 ARG A N 1
ATOM 820 C CA . ARG A 1 101 ? -7.770 -8.566 -5.563 1.00 86.62 101 ARG A CA 1
ATOM 821 C C . ARG A 1 101 ? -7.009 -9.835 -5.933 1.00 86.62 101 ARG A C 1
ATOM 823 O O . ARG A 1 101 ? -7.541 -10.701 -6.628 1.00 86.62 101 ARG A O 1
ATOM 830 N N . ALA A 1 102 ? -5.799 -9.985 -5.401 1.00 85.88 102 ALA A N 1
ATOM 831 C CA . ALA A 1 102 ? -5.066 -11.242 -5.503 1.00 85.88 102 ALA A CA 1
ATOM 832 C C . ALA A 1 102 ? -5.866 -12.397 -4.854 1.00 85.88 102 ALA A C 1
ATOM 834 O O . ALA A 1 102 ? -6.531 -12.180 -3.838 1.00 85.88 102 ALA A O 1
ATOM 835 N N . PRO A 1 103 ? -5.782 -13.645 -5.359 1.00 87.38 103 PRO A N 1
ATOM 836 C CA . PRO A 1 103 ? -6.499 -14.787 -4.778 1.00 87.38 103 PRO A CA 1
ATOM 837 C C . PRO A 1 103 ? -6.219 -15.003 -3.286 1.00 87.38 103 PRO A C 1
ATOM 839 O O . PRO A 1 103 ? -7.111 -15.400 -2.536 1.00 87.38 103 PRO A O 1
ATOM 842 N N . MET A 1 104 ? -4.999 -14.686 -2.841 1.00 88.62 104 MET A N 1
ATOM 843 C CA . MET A 1 104 ? -4.612 -14.770 -1.431 1.00 88.62 104 MET A CA 1
ATOM 844 C C . MET A 1 104 ? -5.352 -13.761 -0.546 1.00 88.62 104 MET A C 1
ATOM 846 O O . MET A 1 104 ? -5.445 -13.987 0.655 1.00 88.62 104 MET A O 1
ATOM 850 N N . GLU A 1 105 ? -5.945 -12.713 -1.126 1.00 92.25 105 GLU A N 1
ATOM 851 C CA . GLU A 1 105 ? -6.709 -11.650 -0.460 1.00 92.25 105 GLU A CA 1
ATOM 852 C C . GLU A 1 105 ? -8.232 -11.877 -0.477 1.00 92.25 105 GLU A C 1
ATOM 854 O O . GLU A 1 105 ? -9.022 -10.951 -0.270 1.00 92.25 105 GLU A O 1
ATOM 859 N N . ARG A 1 106 ? -8.687 -13.122 -0.693 1.00 86.94 106 ARG A N 1
ATOM 860 C CA . ARG A 1 106 ? -10.117 -13.488 -0.804 1.00 86.94 106 ARG A CA 1
ATOM 861 C C . ARG A 1 106 ? -10.991 -13.124 0.415 1.00 86.94 106 ARG A C 1
ATOM 863 O O . ARG A 1 106 ? -12.208 -13.112 0.288 1.00 86.94 106 ARG A O 1
ATOM 870 N N . GLY A 1 107 ? -10.409 -12.770 1.560 1.00 90.50 107 GLY A N 1
ATOM 871 C CA . GLY A 1 107 ? -11.129 -12.298 2.754 1.00 90.50 107 GLY A CA 1
ATOM 872 C C . GLY A 1 107 ? -10.729 -10.901 3.235 1.00 90.50 107 GLY A C 1
ATOM 873 O O . GLY A 1 107 ? -11.182 -10.477 4.295 1.00 90.50 107 GLY A O 1
ATOM 874 N N . ALA A 1 108 ? -9.865 -10.198 2.499 1.00 95.75 108 ALA A N 1
ATOM 875 C CA . ALA A 1 108 ? -9.403 -8.878 2.899 1.00 95.75 108 ALA A CA 1
ATOM 876 C C . ALA A 1 108 ? -10.483 -7.818 2.691 1.00 95.75 108 ALA A C 1
ATOM 878 O O . ALA A 1 108 ? -11.225 -7.839 1.697 1.00 95.75 108 ALA A O 1
ATOM 879 N N . TYR A 1 109 ? -10.515 -6.856 3.604 1.00 97.19 109 TYR A N 1
ATOM 880 C CA . TYR A 1 109 ? -11.173 -5.589 3.361 1.00 97.19 109 TYR A CA 1
ATOM 881 C C . TYR A 1 109 ? -10.289 -4.736 2.450 1.00 97.19 109 TYR A C 1
ATOM 883 O O . TYR A 1 109 ? -9.171 -4.386 2.823 1.00 97.19 109 TYR A O 1
ATOM 891 N N . MET A 1 110 ? -10.777 -4.449 1.244 1.00 96.25 110 MET A N 1
ATOM 892 C CA . MET A 1 110 ? -10.046 -3.653 0.259 1.00 96.25 110 MET A CA 1
ATOM 893 C C . MET A 1 110 ? -10.340 -2.184 0.540 1.00 96.25 110 MET A C 1
ATOM 895 O O . MET A 1 110 ? -11.466 -1.743 0.320 1.00 96.25 110 MET A O 1
ATOM 899 N N . LEU A 1 111 ? -9.349 -1.463 1.051 1.00 97.12 111 LEU A N 1
ATOM 900 C CA . LEU A 1 111 ? -9.452 -0.049 1.378 1.00 97.12 111 LEU A CA 1
ATOM 901 C C . LEU A 1 111 ? -8.759 0.770 0.282 1.00 97.12 111 LEU A C 1
ATOM 903 O O . LEU A 1 111 ? -7.530 0.697 0.168 1.00 97.12 111 LEU A O 1
ATOM 907 N N . PRO A 1 112 ? -9.507 1.552 -0.513 1.00 95.88 112 PRO A N 1
ATOM 908 C CA . PRO A 1 112 ? -8.911 2.498 -1.441 1.00 95.88 112 PRO A CA 1
ATOM 909 C C . PRO A 1 112 ? -8.154 3.587 -0.687 1.00 95.88 112 PRO A C 1
ATOM 911 O O . PRO A 1 112 ? -8.701 4.234 0.206 1.00 95.88 112 PRO A O 1
ATOM 914 N N . VAL A 1 113 ? -6.895 3.806 -1.059 1.00 97.38 113 VAL A N 1
ATOM 915 C CA . VAL A 1 113 ? -6.058 4.875 -0.477 1.00 97.38 113 VAL A CA 1
ATOM 916 C C . VAL A 1 113 ? -5.516 5.849 -1.525 1.00 97.38 113 VAL A C 1
ATOM 918 O O . VAL A 1 113 ? -5.132 6.974 -1.197 1.00 97.38 113 VAL A O 1
ATOM 921 N N . ALA A 1 114 ? -5.528 5.440 -2.789 1.00 96.38 114 ALA A N 1
ATOM 922 C CA . ALA A 1 114 ? -5.248 6.254 -3.961 1.00 96.38 114 ALA A CA 1
ATOM 923 C C . ALA A 1 114 ? -6.262 5.926 -5.059 1.00 96.38 114 ALA A C 1
ATOM 925 O O .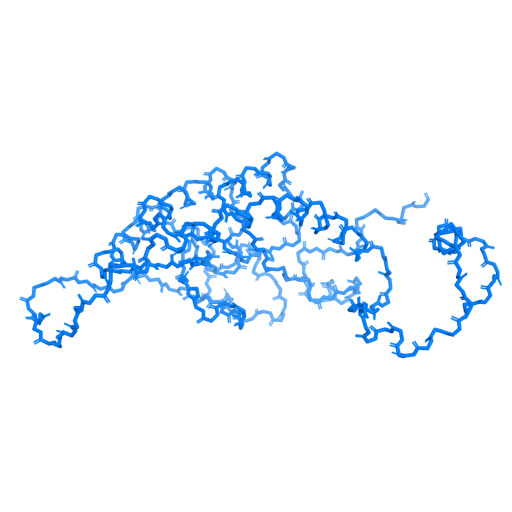 ALA A 1 114 ? -7.022 4.972 -4.929 1.00 96.38 114 ALA A O 1
ATOM 926 N N . VAL A 1 115 ? -6.247 6.723 -6.122 1.00 96.00 115 VAL A N 1
ATOM 927 C CA . VAL A 1 115 ? -6.811 6.381 -7.428 1.00 96.00 115 VAL A CA 1
ATOM 928 C C . VAL A 1 115 ? -5.657 6.153 -8.395 1.00 96.00 115 VAL A C 1
ATOM 930 O O . VAL A 1 115 ? -4.749 6.979 -8.458 1.00 96.00 115 VAL A O 1
ATOM 933 N N . GLY A 1 116 ? -5.695 5.053 -9.143 1.00 95.00 116 GLY A N 1
ATOM 934 C CA . GLY A 1 116 ? -4.712 4.699 -10.161 1.00 95.00 116 GLY A CA 1
ATOM 935 C C . GLY A 1 116 ? -3.358 4.211 -9.623 1.00 95.00 116 GLY A C 1
ATOM 936 O O . GLY A 1 116 ? -3.179 3.865 -8.455 1.00 95.00 116 GLY A O 1
ATOM 937 N N . CYS A 1 117 ? -2.361 4.204 -10.509 1.00 94.81 117 CYS A N 1
ATOM 938 C CA . CYS A 1 117 ? -0.985 3.790 -10.225 1.00 94.81 117 CYS A CA 1
ATOM 939 C C . CYS A 1 117 ? -0.040 4.991 -10.332 1.00 94.81 117 CYS A C 1
ATOM 941 O O . CYS A 1 117 ? -0.101 5.712 -11.323 1.00 94.81 117 CYS A O 1
ATOM 943 N N . SER A 1 118 ? 0.877 5.178 -9.380 1.00 94.62 118 SER A N 1
ATOM 944 C CA . SER A 1 118 ? 1.852 6.282 -9.436 1.00 94.62 118 SER A CA 1
ATOM 945 C C . SER A 1 118 ? 2.880 6.145 -10.564 1.00 94.62 118 SER A C 1
ATOM 947 O O . SER A 1 118 ? 3.444 7.146 -10.992 1.00 94.62 118 SER A O 1
ATOM 949 N N . TYR A 1 119 ? 3.110 4.925 -11.064 1.00 95.25 119 TYR A N 1
ATOM 950 C CA . TYR A 1 119 ? 3.989 4.680 -12.208 1.00 95.25 119 TYR A CA 1
ATOM 951 C C . TYR A 1 119 ? 3.232 4.739 -13.544 1.00 95.25 119 TYR A C 1
ATOM 953 O O . TYR A 1 119 ? 3.664 5.413 -14.470 1.00 95.25 119 TYR A O 1
ATOM 961 N N . ASN A 1 120 ? 2.112 4.010 -13.652 1.00 94.00 120 ASN A N 1
ATOM 962 C CA . ASN A 1 120 ? 1.187 3.925 -14.801 1.00 94.00 120 ASN A CA 1
ATOM 963 C C . ASN A 1 120 ? 1.802 3.806 -16.219 1.00 94.00 120 ASN A C 1
ATOM 965 O O . ASN A 1 120 ? 1.094 3.979 -17.212 1.00 94.00 120 ASN A O 1
ATOM 969 N N . ALA A 1 121 ? 3.088 3.477 -16.363 1.00 94.12 121 ALA A N 1
ATOM 970 C CA . ALA A 1 121 ? 3.772 3.450 -17.657 1.00 94.12 121 ALA A CA 1
ATOM 971 C C . ALA A 1 121 ? 3.910 2.039 -18.253 1.00 94.12 121 ALA A C 1
ATOM 973 O O . ALA A 1 121 ? 4.044 1.927 -19.470 1.00 94.12 121 ALA A O 1
ATOM 974 N N . CYS A 1 122 ? 3.745 0.978 -17.448 1.00 94.44 122 CYS A N 1
ATOM 975 C CA . CYS A 1 122 ? 3.822 -0.417 -17.902 1.00 94.44 122 CYS A CA 1
ATOM 976 C C . CYS A 1 122 ? 2.988 -0.641 -19.171 1.00 94.44 122 CYS A C 1
ATOM 978 O O . CYS A 1 122 ? 1.792 -0.325 -19.199 1.00 94.44 122 CYS A O 1
ATOM 980 N N . LYS A 1 123 ? 3.604 -1.216 -20.203 1.00 93.81 123 LYS A N 1
ATOM 981 C CA . LYS A 1 123 ? 3.000 -1.427 -21.524 1.00 93.81 123 LYS A CA 1
ATOM 982 C C . LYS A 1 123 ? 1.842 -2.425 -21.500 1.00 93.81 123 LYS A C 1
ATOM 984 O O . LYS A 1 123 ? 0.848 -2.227 -22.188 1.00 93.81 123 LYS A O 1
ATOM 989 N N . PHE A 1 124 ? 1.960 -3.483 -20.699 1.00 91.94 124 PHE A N 1
ATOM 990 C CA . PHE A 1 124 ? 0.945 -4.539 -20.592 1.00 91.94 124 PHE A CA 1
ATOM 991 C C . PHE A 1 124 ? -0.242 -4.155 -19.696 1.00 91.94 124 PHE A C 1
ATOM 993 O O . PHE A 1 124 ? -1.301 -4.774 -19.773 1.00 91.94 124 PHE A O 1
ATOM 1000 N N . CYS A 1 125 ? -0.064 -3.181 -18.798 1.00 91.69 125 CYS A N 1
ATOM 1001 C CA . CYS A 1 125 ? -1.060 -2.867 -17.783 1.00 91.69 125 CYS A CA 1
ATOM 1002 C C . CYS A 1 125 ? -2.151 -1.973 -18.372 1.00 91.69 125 CYS A C 1
ATOM 1004 O O . CYS A 1 125 ? -1.891 -0.829 -18.734 1.00 91.69 125 CYS A O 1
ATOM 1006 N N . THR A 1 126 ? -3.381 -2.474 -18.422 1.00 91.31 126 THR A N 1
ATOM 1007 C CA . THR A 1 126 ? -4.560 -1.718 -18.876 1.00 91.31 126 THR A CA 1
ATOM 1008 C C . THR A 1 126 ? -5.441 -1.228 -17.724 1.00 91.31 126 THR A C 1
ATOM 1010 O O . THR A 1 126 ? -6.363 -0.448 -17.950 1.00 91.31 126 THR A O 1
ATOM 1013 N N . LEU A 1 127 ? -5.134 -1.634 -16.485 1.00 89.12 127 LEU A N 1
ATOM 1014 C CA . LEU A 1 127 ? -5.976 -1.426 -15.300 1.00 89.12 127 LEU A CA 1
ATOM 1015 C C . LEU A 1 127 ? -6.198 0.054 -14.960 1.00 89.12 127 LEU A C 1
ATOM 1017 O O . LEU A 1 127 ? -7.310 0.436 -14.620 1.00 89.12 127 LEU A O 1
ATOM 1021 N N . PHE A 1 128 ? -5.162 0.890 -15.078 1.00 91.06 128 PHE A N 1
ATOM 1022 C CA . PHE A 1 128 ? -5.179 2.270 -14.565 1.00 91.06 128 PHE A CA 1
ATOM 1023 C C . PHE A 1 128 ? -4.975 3.336 -15.649 1.00 91.06 128 PHE A C 1
ATOM 1025 O O . PHE A 1 128 ? -4.870 4.521 -15.346 1.00 91.06 128 PHE A O 1
ATOM 1032 N N . LYS A 1 129 ? -4.924 2.944 -16.929 1.00 91.44 129 LYS A N 1
ATOM 1033 C CA . LYS A 1 129 ? -4.599 3.851 -18.049 1.00 91.44 129 LYS A CA 1
ATOM 1034 C C . LYS A 1 129 ? -5.624 4.967 -18.264 1.00 91.44 129 LYS A C 1
ATOM 1036 O O . LYS A 1 129 ? -5.299 5.984 -18.861 1.00 91.44 129 LYS A O 1
ATOM 1041 N N . HIS A 1 130 ? -6.844 4.769 -17.777 1.00 91.62 130 HIS A N 1
ATOM 1042 C CA . HIS A 1 130 ? -7.943 5.729 -17.855 1.00 91.62 130 HIS A CA 1
ATOM 1043 C C . HIS A 1 130 ? -8.061 6.612 -16.598 1.00 91.62 130 HIS A C 1
ATOM 1045 O O . HIS A 1 130 ? -8.957 7.448 -16.528 1.00 91.62 130 HIS A O 1
ATOM 1051 N N . LEU A 1 131 ? -7.177 6.433 -15.609 1.00 92.94 131 LEU A N 1
ATOM 1052 C CA . LEU A 1 131 ? -7.212 7.130 -14.326 1.00 92.94 131 LEU A CA 1
ATOM 1053 C C . LEU A 1 131 ? -6.002 8.050 -14.170 1.00 92.94 131 LEU A C 1
ATOM 1055 O O . LEU A 1 131 ? -4.886 7.718 -14.574 1.00 92.94 131 LEU A O 1
ATOM 1059 N N . GLN A 1 132 ? -6.224 9.196 -13.530 1.00 93.06 132 GLN A N 1
ATOM 1060 C CA . GLN A 1 132 ? -5.153 10.089 -13.096 1.00 93.06 132 GLN A CA 1
ATOM 1061 C C . GLN A 1 132 ? -4.743 9.725 -11.673 1.00 93.06 132 GLN A C 1
ATOM 1063 O O . GLN A 1 132 ? -5.597 9.631 -10.789 1.00 93.06 132 GLN A O 1
ATOM 1068 N N . TYR A 1 133 ? -3.442 9.514 -11.456 1.00 95.31 133 TYR A N 1
ATOM 1069 C CA . TYR A 1 133 ? -2.958 9.146 -10.133 1.00 95.31 133 TYR A CA 1
ATOM 1070 C C . TYR A 1 133 ? -3.168 10.281 -9.136 1.00 95.31 133 TYR A C 1
ATOM 1072 O O . TYR A 1 133 ? -2.746 11.415 -9.365 1.00 95.31 133 TYR A O 1
ATOM 1080 N N . ARG A 1 134 ? -3.780 9.956 -7.999 1.00 96.31 134 ARG A N 1
ATOM 1081 C CA . ARG A 1 134 ? -3.899 10.865 -6.858 1.00 96.31 134 ARG A CA 1
ATOM 1082 C C . ARG A 1 134 ? -4.108 10.082 -5.573 1.00 96.31 134 ARG A C 1
ATOM 1084 O O . ARG A 1 134 ? -4.870 9.119 -5.529 1.00 96.31 134 ARG A O 1
ATOM 1091 N N . GLU A 1 135 ? -3.483 10.532 -4.497 1.00 97.56 135 GLU A N 1
ATOM 1092 C CA . GLU A 1 135 ? -3.779 10.016 -3.164 1.00 97.56 135 GLU A CA 1
ATOM 1093 C C . GLU A 1 135 ? -5.161 10.519 -2.713 1.00 97.56 135 GLU A C 1
ATOM 1095 O O . GLU A 1 135 ? -5.484 11.696 -2.882 1.00 97.56 135 GLU A O 1
ATOM 1100 N N . LEU A 1 136 ? -5.988 9.649 -2.130 1.00 96.81 136 LEU A N 1
ATOM 1101 C CA . LEU A 1 136 ? -7.297 10.052 -1.604 1.00 96.81 136 LEU A CA 1
ATOM 1102 C C . LEU A 1 136 ? -7.121 10.925 -0.351 1.00 96.81 136 LEU A C 1
ATOM 1104 O O . LEU A 1 136 ? -6.207 10.671 0.428 1.00 96.81 136 LEU A O 1
ATOM 1108 N N . PRO A 1 137 ? -7.952 11.942 -0.085 1.00 97.38 137 PRO A N 1
ATOM 1109 C CA . PRO A 1 137 ? -7.886 12.683 1.174 1.00 97.38 137 PRO A CA 1
ATOM 1110 C C . PRO A 1 137 ? -7.993 11.752 2.391 1.00 97.38 137 PRO A C 1
ATOM 1112 O O . PRO A 1 137 ? -8.794 10.820 2.396 1.00 97.38 137 PRO A O 1
ATOM 1115 N N . ILE A 1 138 ? -7.214 12.015 3.448 1.00 98.06 138 ILE A N 1
ATOM 1116 C CA . ILE A 1 138 ? -7.263 11.203 4.681 1.00 98.06 138 ILE A CA 1
ATOM 1117 C C . ILE A 1 138 ? -8.675 11.198 5.283 1.00 98.06 138 ILE A C 1
ATOM 1119 O O . ILE A 1 138 ? -9.125 10.148 5.722 1.00 98.06 138 ILE A O 1
ATOM 1123 N N . ALA A 1 139 ? -9.384 12.330 5.230 1.00 97.25 139 ALA A N 1
ATOM 1124 C CA . ALA A 1 139 ? -10.773 12.429 5.681 1.00 97.25 139 ALA A CA 1
ATOM 1125 C C . ALA A 1 139 ? -11.688 11.435 4.950 1.00 97.25 139 ALA A C 1
ATOM 1127 O O . ALA A 1 139 ? -12.449 10.722 5.587 1.00 97.25 139 ALA A O 1
ATOM 1128 N N . GLN A 1 140 ? -11.534 11.297 3.631 1.00 96.75 140 GLN A N 1
ATOM 1129 C CA . GLN A 1 140 ? -12.322 10.355 2.836 1.00 96.75 140 GLN A CA 1
ATOM 1130 C C . GLN A 1 140 ? -12.008 8.891 3.197 1.00 96.75 140 GLN A C 1
ATOM 1132 O O . GLN A 1 140 ? -12.900 8.045 3.224 1.00 96.75 140 GLN A O 1
ATOM 1137 N N . ILE A 1 141 ? -10.739 8.579 3.487 1.00 97.94 141 ILE A N 1
ATOM 1138 C CA . ILE A 1 141 ? -10.330 7.250 3.972 1.00 97.94 141 ILE A CA 1
ATOM 1139 C C . ILE A 1 141 ? -10.958 6.982 5.347 1.00 97.94 141 ILE A C 1
ATOM 1141 O O . ILE A 1 141 ? -11.466 5.891 5.593 1.00 97.94 141 ILE A O 1
ATOM 1145 N N . GLU A 1 142 ? -10.941 7.969 6.242 1.00 98.12 142 GLU A N 1
ATOM 1146 C CA . GLU A 1 142 ? -11.515 7.857 7.581 1.00 98.12 142 GLU A CA 1
ATOM 1147 C C . GLU A 1 142 ? -13.042 7.708 7.564 1.00 98.12 142 GLU A C 1
ATOM 1149 O O . GLU A 1 142 ? -13.565 6.842 8.260 1.00 98.12 142 GLU A O 1
ATOM 1154 N N . GLU A 1 143 ? -13.753 8.476 6.739 1.00 97.50 143 GLU A N 1
ATOM 1155 C CA . GLU A 1 143 ? -15.201 8.339 6.530 1.00 97.50 143 GLU A CA 1
ATOM 1156 C C . GLU A 1 143 ? -15.571 6.916 6.096 1.00 97.50 143 GLU A C 1
ATOM 1158 O O . GLU A 1 143 ? -16.536 6.329 6.589 1.00 97.50 143 GLU A O 1
ATOM 1163 N N . GLU A 1 144 ? -14.769 6.312 5.220 1.00 97.06 144 GLU A N 1
ATOM 1164 C CA . GLU A 1 144 ? -14.990 4.937 4.785 1.00 97.06 144 GLU A CA 1
ATOM 1165 C C . GLU A 1 144 ? -14.727 3.922 5.917 1.00 97.06 144 GLU A C 1
ATOM 1167 O O . GLU A 1 144 ? -15.492 2.968 6.094 1.00 97.06 144 GLU A O 1
ATOM 1172 N N . LEU A 1 145 ? -13.700 4.141 6.747 1.00 97.94 145 LEU A N 1
ATOM 1173 C CA . LEU A 1 145 ? -13.460 3.334 7.952 1.00 97.94 145 LEU A CA 1
ATOM 1174 C C . LEU A 1 145 ? -14.613 3.460 8.962 1.00 97.94 145 LEU A C 1
ATOM 1176 O O . LEU A 1 145 ? -15.074 2.447 9.498 1.00 97.94 145 LEU A O 1
ATOM 1180 N N . GLN A 1 146 ? -15.113 4.679 9.186 1.00 97.88 146 GLN A N 1
ATOM 1181 C CA . GLN A 1 146 ? -16.278 4.961 10.027 1.00 97.88 146 GLN A CA 1
ATOM 1182 C C . GLN A 1 146 ? -17.515 4.232 9.513 1.00 97.88 146 GLN A C 1
ATOM 1184 O O . GLN A 1 146 ? -18.187 3.547 10.287 1.00 97.88 146 GLN A O 1
ATOM 1189 N N . ARG A 1 147 ? -17.785 4.316 8.206 1.00 96.88 147 ARG A N 1
ATOM 1190 C CA . ARG A 1 147 ? -18.917 3.643 7.568 1.00 96.88 147 ARG A CA 1
ATOM 1191 C C . ARG A 1 147 ? -18.851 2.134 7.775 1.00 96.88 147 ARG A C 1
ATOM 1193 O O . ARG A 1 147 ? -19.825 1.529 8.215 1.00 96.88 147 ARG A O 1
ATOM 1200 N N . VAL A 1 148 ? -17.705 1.511 7.499 1.00 96.44 148 VAL A N 1
ATOM 1201 C CA . VAL A 1 148 ? -17.540 0.058 7.661 1.00 96.44 148 VAL A CA 1
ATOM 1202 C C . VAL A 1 148 ? -17.656 -0.361 9.127 1.00 96.44 148 VAL A C 1
ATOM 1204 O O . VAL A 1 148 ? -18.314 -1.362 9.415 1.00 96.44 148 VAL A O 1
ATOM 1207 N N . LYS A 1 149 ? -17.104 0.413 10.068 1.00 96.44 149 LYS A N 1
ATOM 1208 C CA . LYS A 1 149 ? -17.298 0.179 11.508 1.00 96.44 149 LYS A CA 1
ATOM 1209 C C . LYS A 1 149 ? -18.769 0.304 11.917 1.00 96.44 149 LYS A C 1
ATOM 1211 O O . LYS A 1 149 ? -19.249 -0.531 12.681 1.00 96.44 149 LYS A O 1
ATOM 1216 N N . GLY A 1 150 ? -19.484 1.302 11.393 1.00 96.56 150 GLY A N 1
ATOM 1217 C CA . GLY A 1 150 ? -20.916 1.522 11.623 1.00 96.56 150 GLY A CA 1
ATOM 1218 C C . GLY A 1 150 ? -21.796 0.379 11.113 1.00 96.56 150 GLY A C 1
ATOM 1219 O O . GLY A 1 150 ? -22.838 0.101 11.693 1.00 96.56 150 GLY A O 1
ATOM 1220 N N . LEU A 1 151 ? -21.330 -0.352 10.097 1.00 95.81 151 LEU A N 1
ATOM 1221 C CA . LEU A 1 151 ? -21.936 -1.596 9.609 1.00 95.81 151 LEU A CA 1
ATOM 1222 C C . LEU A 1 151 ? -21.475 -2.845 10.384 1.00 95.81 151 LEU A C 1
ATOM 1224 O O . LEU A 1 151 ? -21.590 -3.964 9.886 1.00 95.81 151 LEU A O 1
ATOM 1228 N N . ASN A 1 152 ? -20.898 -2.668 11.577 1.00 95.62 152 ASN A N 1
ATOM 1229 C CA . ASN A 1 152 ? -20.313 -3.728 12.400 1.00 95.62 152 ASN A CA 1
ATOM 1230 C C . ASN A 1 152 ? -19.196 -4.526 11.697 1.00 95.62 152 ASN A C 1
ATOM 1232 O O . ASN A 1 152 ? -18.908 -5.664 12.079 1.00 95.62 152 ASN A O 1
ATOM 1236 N N . GLY A 1 153 ? -18.533 -3.934 10.699 1.00 95.75 153 GLY A N 1
ATOM 1237 C CA . GLY A 1 153 ? -17.385 -4.527 10.026 1.00 95.75 153 GLY A CA 1
ATOM 1238 C C . GLY A 1 153 ? -16.220 -4.750 10.993 1.00 95.75 153 GLY A C 1
ATOM 1239 O O . GLY A 1 153 ? -15.834 -3.856 11.745 1.00 95.75 153 GLY A O 1
ATOM 1240 N N . ARG A 1 154 ? -15.654 -5.960 10.974 1.00 96.19 154 ARG A N 1
ATOM 1241 C CA . ARG A 1 154 ? -14.507 -6.365 11.806 1.00 96.19 154 ARG A CA 1
ATOM 1242 C C . ARG A 1 154 ? -13.466 -7.097 10.960 1.00 96.19 154 ARG A C 1
ATOM 1244 O O . ARG A 1 154 ? -13.298 -8.311 11.103 1.00 96.19 154 ARG A O 1
ATOM 1251 N N . PRO A 1 155 ? -12.820 -6.406 10.007 1.00 97.19 155 PRO A N 1
ATOM 1252 C CA . PRO A 1 155 ? -11.844 -7.047 9.147 1.00 97.19 155 PRO A CA 1
ATOM 1253 C C . PRO A 1 155 ? -10.662 -7.551 9.975 1.00 97.19 155 PRO A C 1
ATOM 1255 O O . PRO A 1 155 ? -10.087 -6.822 10.775 1.00 97.19 155 PRO A O 1
ATOM 1258 N N . ARG A 1 156 ? -10.271 -8.807 9.752 1.00 97.19 156 ARG A N 1
ATOM 1259 C CA . ARG A 1 156 ? -9.013 -9.354 10.285 1.00 97.19 156 ARG A CA 1
ATOM 1260 C C . ARG A 1 156 ? -7.818 -9.001 9.404 1.00 97.19 156 ARG A C 1
ATOM 1262 O O . ARG A 1 156 ? -6.687 -9.019 9.876 1.00 97.19 156 ARG A O 1
ATOM 1269 N N . ARG A 1 157 ? -8.079 -8.664 8.141 1.00 97.88 157 ARG A N 1
ATOM 1270 C CA . ARG A 1 157 ? -7.085 -8.284 7.145 1.00 97.88 157 ARG A CA 1
ATOM 1271 C C . ARG A 1 157 ? -7.570 -7.088 6.347 1.00 97.88 157 ARG A C 1
ATOM 1273 O O . ARG A 1 157 ? -8.712 -7.085 5.883 1.00 97.88 157 ARG A O 1
ATOM 1280 N N . VAL A 1 15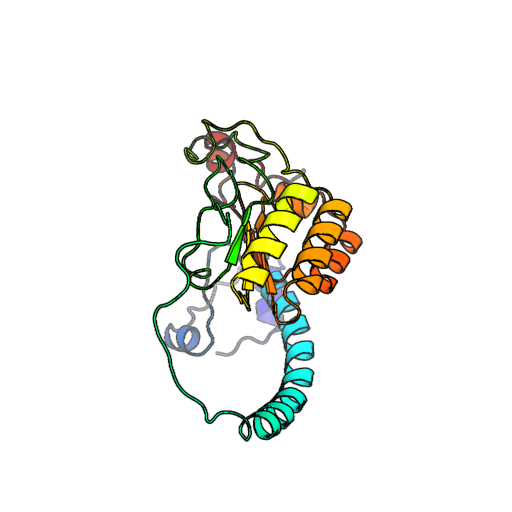8 ? -6.680 -6.126 6.147 1.00 98.50 158 VAL A N 1
ATOM 1281 C CA . VAL A 1 158 ? -6.914 -4.968 5.282 1.00 98.50 158 VAL A CA 1
ATOM 1282 C C . VAL A 1 158 ? -5.907 -4.987 4.143 1.00 98.50 158 VAL A C 1
ATOM 1284 O O . VAL A 1 158 ? -4.729 -5.250 4.357 1.00 98.50 158 VAL A O 1
ATOM 1287 N N . PHE A 1 159 ? -6.370 -4.707 2.933 1.00 98.44 159 PHE A N 1
ATOM 1288 C CA . PHE A 1 159 ? -5.516 -4.472 1.782 1.00 98.44 159 PHE A CA 1
ATOM 1289 C C . PHE A 1 159 ? -5.630 -2.999 1.395 1.00 98.44 159 PHE A C 1
ATOM 1291 O O . PHE A 1 159 ? -6.718 -2.559 1.022 1.00 98.44 159 PHE A O 1
ATOM 1298 N N . LEU A 1 160 ? -4.539 -2.239 1.506 1.00 98.00 160 LEU A N 1
ATOM 1299 C CA . LEU A 1 160 ? -4.478 -0.884 0.964 1.00 98.00 160 LEU A CA 1
ATOM 1300 C C . LEU A 1 160 ? -4.222 -1.013 -0.526 1.00 98.00 160 LEU A C 1
ATOM 1302 O O . LEU A 1 160 ? -3.180 -1.526 -0.926 1.00 98.00 160 LEU A O 1
ATOM 1306 N N . GLY A 1 161 ? -5.209 -0.607 -1.310 1.00 88.56 161 GLY A N 1
ATOM 1307 C CA . GLY A 1 161 ? -5.209 -0.848 -2.738 1.00 88.56 161 GLY A CA 1
ATOM 1308 C C . GLY A 1 161 ? -5.216 0.422 -3.560 1.00 88.56 161 GLY A C 1
ATOM 1309 O O . GLY A 1 161 ? -5.809 1.429 -3.172 1.00 88.56 161 GLY A O 1
ATOM 1310 N N . ASP A 1 162 ? -4.557 0.312 -4.701 1.00 89.81 162 ASP A N 1
ATOM 1311 C CA . ASP A 1 162 ? -5.022 0.681 -6.037 1.00 89.81 162 ASP A CA 1
ATOM 1312 C C . ASP A 1 162 ? -3.949 0.084 -6.967 1.00 89.81 162 ASP A C 1
ATOM 1314 O O . ASP A 1 162 ? -3.758 -1.133 -6.947 1.00 89.81 162 ASP A O 1
ATOM 1318 N N . GLY A 1 163 ? -3.201 0.897 -7.715 1.00 88.25 163 GLY A N 1
ATOM 1319 C CA . GLY A 1 163 ? -2.098 0.424 -8.542 1.00 88.25 163 GLY A CA 1
ATOM 1320 C C . GLY A 1 163 ? -0.698 0.547 -7.944 1.00 88.25 163 GLY A C 1
ATOM 1321 O O . GLY A 1 163 ? 0.220 -0.027 -8.532 1.00 88.25 163 GLY A O 1
ATOM 1322 N N . ASN A 1 164 ? -0.502 1.333 -6.874 1.00 94.00 164 ASN A N 1
ATOM 1323 C CA . ASN A 1 164 ? 0.769 1.388 -6.129 1.00 94.00 164 ASN A CA 1
ATOM 1324 C C . ASN A 1 164 ? 0.662 2.055 -4.732 1.00 94.00 164 ASN A C 1
ATOM 1326 O O . ASN A 1 164 ? 1.276 3.095 -4.477 1.00 94.00 164 ASN A O 1
ATOM 1330 N N . ALA A 1 165 ? -0.127 1.502 -3.813 1.00 96.94 165 ALA A N 1
ATOM 1331 C CA . ALA A 1 165 ? -0.352 2.050 -2.477 1.00 96.94 165 ALA A CA 1
ATOM 1332 C C . ALA A 1 165 ? 0.949 2.208 -1.670 1.00 96.94 165 ALA A C 1
ATOM 1334 O O . ALA A 1 165 ? 1.144 3.231 -1.010 1.00 96.94 165 ALA A O 1
ATOM 1335 N N . PHE A 1 166 ? 1.880 1.251 -1.756 1.00 97.62 166 PHE A N 1
ATOM 1336 C CA . PHE A 1 166 ? 3.169 1.347 -1.065 1.00 97.62 166 PHE A CA 1
ATOM 1337 C C . PHE A 1 166 ? 4.050 2.500 -1.573 1.00 97.62 166 PHE A C 1
ATOM 1339 O O . PHE A 1 166 ? 4.957 2.933 -0.862 1.00 97.62 166 PHE A O 1
ATOM 1346 N N . GLY A 1 167 ? 3.784 3.028 -2.772 1.00 96.06 167 GLY A N 1
ATOM 1347 C CA . GLY A 1 167 ? 4.485 4.181 -3.341 1.00 96.06 167 GLY A CA 1
ATOM 1348 C C . GLY A 1 167 ? 4.266 5.498 -2.588 1.00 96.06 167 GLY A C 1
ATOM 1349 O O . GLY A 1 167 ? 5.012 6.450 -2.797 1.00 96.06 167 GLY A O 1
ATOM 1350 N N . MET A 1 168 ? 3.293 5.570 -1.674 1.00 98.12 168 MET A N 1
ATOM 1351 C CA . MET A 1 168 ? 3.085 6.745 -0.822 1.00 98.12 168 MET A CA 1
ATOM 1352 C C . MET A 1 168 ? 4.269 7.009 0.123 1.00 98.12 168 MET A C 1
ATOM 1354 O O . MET A 1 168 ? 5.040 6.108 0.481 1.00 98.12 168 MET A O 1
ATOM 1358 N N . LYS A 1 169 ? 4.365 8.256 0.600 1.00 98.12 169 LYS A N 1
ATOM 1359 C CA . LYS A 1 169 ? 5.312 8.642 1.659 1.00 98.12 169 LYS A CA 1
ATOM 1360 C C . LYS A 1 169 ? 5.061 7.848 2.943 1.00 98.12 169 LYS A C 1
ATOM 1362 O O . LYS A 1 169 ? 3.912 7.627 3.337 1.00 98.12 169 LYS A O 1
ATOM 1367 N N . THR A 1 170 ? 6.134 7.476 3.636 1.00 98.38 170 THR A N 1
ATOM 1368 C CA . THR A 1 170 ? 6.076 6.659 4.855 1.00 98.38 170 THR A CA 1
ATOM 1369 C C . THR A 1 170 ? 5.189 7.288 5.930 1.00 98.38 170 THR A C 1
ATOM 1371 O O . THR A 1 170 ? 4.354 6.605 6.521 1.00 98.38 170 THR A O 1
ATOM 1374 N N . GLU A 1 171 ? 5.283 8.601 6.148 1.00 98.56 171 GLU A N 1
ATOM 1375 C CA . GLU A 1 171 ? 4.487 9.318 7.154 1.00 98.56 171 GLU A CA 1
ATOM 1376 C C . GLU A 1 171 ? 2.991 9.215 6.867 1.00 98.56 171 GLU A C 1
ATOM 1378 O O . GLU A 1 171 ? 2.172 9.126 7.782 1.00 98.56 171 GLU A O 1
ATOM 1383 N N . ARG A 1 172 ? 2.625 9.223 5.585 1.00 98.50 172 ARG A N 1
ATOM 1384 C CA . ARG A 1 172 ? 1.240 9.092 5.152 1.00 98.50 172 ARG A CA 1
ATOM 1385 C C . ARG A 1 172 ? 0.723 7.678 5.393 1.00 98.50 172 ARG A C 1
ATOM 1387 O O . ARG A 1 172 ? -0.353 7.525 5.969 1.00 98.50 172 ARG A O 1
ATOM 1394 N N . LEU A 1 173 ? 1.492 6.661 5.006 1.00 98.75 173 LEU A N 1
ATOM 1395 C CA . LEU A 1 173 ? 1.143 5.263 5.265 1.00 98.75 173 LEU A CA 1
ATOM 1396 C C . LEU A 1 173 ? 0.955 5.012 6.763 1.00 98.75 173 LEU A C 1
ATOM 1398 O O . LEU A 1 173 ? -0.040 4.417 7.160 1.00 98.75 173 LEU A O 1
ATOM 1402 N N . LEU A 1 174 ? 1.845 5.538 7.609 1.00 98.81 174 LEU A N 1
ATOM 1403 C CA . LEU A 1 174 ? 1.725 5.422 9.064 1.00 98.81 174 LEU A CA 1
ATOM 1404 C C . LEU A 1 174 ? 0.431 6.052 9.605 1.00 98.81 174 LEU A C 1
ATOM 1406 O O . LEU A 1 174 ? -0.195 5.471 10.491 1.00 98.81 174 LEU A O 1
ATOM 1410 N N . LYS A 1 175 ? -0.013 7.192 9.055 1.00 98.81 175 LYS A N 1
ATOM 1411 C CA . LYS A 1 175 ? -1.311 7.797 9.412 1.00 98.81 175 LYS A CA 1
ATOM 1412 C C . LYS A 1 175 ? -2.482 6.881 9.046 1.00 98.81 1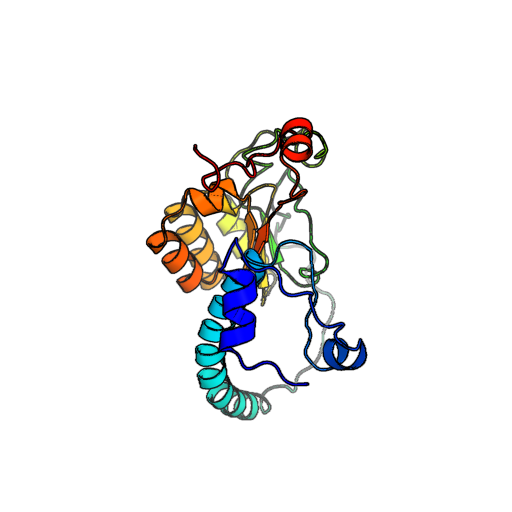75 LYS A C 1
ATOM 1414 O O . LYS A 1 175 ? -3.358 6.665 9.876 1.00 98.81 175 LYS A O 1
ATOM 1419 N N . ILE A 1 176 ? -2.472 6.305 7.844 1.00 98.88 176 ILE A N 1
ATOM 1420 C CA . ILE A 1 176 ? -3.527 5.385 7.386 1.00 98.88 176 ILE A CA 1
ATOM 1421 C C . ILE A 1 176 ? -3.545 4.111 8.242 1.00 98.88 176 ILE A C 1
ATOM 1423 O O . ILE A 1 176 ? -4.602 3.691 8.702 1.00 98.88 176 ILE A O 1
ATOM 1427 N N . LEU A 1 177 ? -2.379 3.518 8.512 1.00 98.81 177 LEU A N 1
ATOM 1428 C CA . LEU A 1 177 ? -2.246 2.318 9.346 1.00 98.81 177 LEU A CA 1
ATOM 1429 C C . LEU A 1 177 ? -2.742 2.555 10.777 1.00 98.81 177 LEU A C 1
ATOM 1431 O O . LEU A 1 177 ? -3.390 1.683 11.358 1.00 98.81 177 LEU A O 1
ATOM 1435 N N . LYS A 1 178 ? -2.470 3.741 11.333 1.00 98.75 178 LYS A N 1
ATOM 1436 C CA . LYS A 1 178 ? -2.996 4.154 12.635 1.00 98.75 178 LYS A CA 1
ATOM 1437 C C . LYS A 1 178 ? -4.526 4.199 12.622 1.00 98.75 178 LYS A C 1
ATOM 1439 O O . LYS A 1 178 ? -5.132 3.545 13.464 1.00 98.75 178 LYS A O 1
ATOM 1444 N N . LEU A 1 179 ? -5.133 4.869 11.639 1.00 98.75 179 LEU A N 1
ATOM 1445 C CA . LEU A 1 179 ? -6.593 4.923 11.498 1.00 98.75 179 LEU A CA 1
ATOM 1446 C C . LEU A 1 179 ? -7.196 3.519 11.364 1.00 98.75 179 LEU A C 1
ATOM 1448 O O . LEU A 1 179 ? -8.126 3.172 12.086 1.00 98.75 179 LEU A O 1
ATOM 1452 N N . VAL A 1 180 ? -6.629 2.666 10.506 1.00 98.75 180 VAL A N 1
ATOM 1453 C CA . VAL A 1 180 ? -7.092 1.278 10.347 1.00 98.75 180 VAL A CA 1
ATOM 1454 C C . VAL A 1 180 ? -7.137 0.548 11.693 1.00 98.75 180 VAL A C 1
ATOM 1456 O O . VAL A 1 180 ? -8.135 -0.104 11.990 1.00 98.75 180 VAL A O 1
ATOM 1459 N N . ARG A 1 181 ? -6.102 0.684 12.531 1.00 98.19 181 ARG A N 1
ATOM 1460 C CA . ARG A 1 181 ? -6.057 0.057 13.863 1.00 98.19 181 ARG A CA 1
ATOM 1461 C C . ARG A 1 181 ? -7.029 0.684 14.864 1.00 98.19 181 ARG A C 1
ATOM 1463 O O . ARG A 1 181 ? -7.587 -0.039 15.682 1.00 98.19 181 ARG A O 1
ATOM 1470 N N . GLU A 1 182 ? -7.235 1.997 14.817 1.00 98.25 182 GLU A N 1
ATOM 1471 C CA . GLU A 1 182 ? -8.186 2.700 15.692 1.00 98.25 182 GLU A CA 1
ATOM 1472 C C . GLU A 1 182 ? -9.637 2.286 15.408 1.00 98.25 182 GLU A C 1
ATOM 1474 O O . GLU A 1 182 ? -10.428 2.064 16.330 1.00 98.25 182 GLU A O 1
ATOM 1479 N N . TYR A 1 183 ? -9.990 2.133 14.131 1.00 98.50 183 TYR A N 1
ATOM 1480 C CA . TYR A 1 183 ? -11.324 1.692 13.731 1.00 98.50 183 TYR A CA 1
ATOM 1481 C C . TYR A 1 183 ? -11.503 0.176 13.855 1.00 98.50 183 TYR A C 1
ATOM 1483 O O . TYR A 1 183 ? -12.582 -0.275 14.249 1.00 98.50 183 TYR A O 1
ATOM 1491 N N . PHE A 1 184 ? -10.451 -0.600 13.588 1.00 98.25 184 PHE A N 1
ATOM 1492 C CA . PHE A 1 184 ? -10.468 -2.060 13.600 1.00 98.25 184 PHE A CA 1
ATOM 1493 C C . PHE A 1 184 ? -9.310 -2.622 14.450 1.00 98.25 184 PHE A C 1
ATOM 1495 O O . PHE A 1 184 ? -8.298 -3.078 13.908 1.00 98.25 184 PHE A O 1
ATOM 1502 N N . PRO A 1 185 ? -9.453 -2.652 15.789 1.00 96.56 185 PRO A N 1
ATOM 1503 C CA . PRO A 1 185 ? -8.396 -3.126 16.691 1.00 96.56 185 PRO A CA 1
ATOM 1504 C C . PRO A 1 185 ? -8.051 -4.612 16.497 1.00 96.56 185 PRO A C 1
ATOM 1506 O O . PRO A 1 185 ? -6.957 -5.047 16.846 1.00 96.56 185 PRO A O 1
ATOM 1509 N N . ASP A 1 186 ? -8.963 -5.378 15.891 1.00 96.31 186 ASP A N 1
ATOM 1510 C CA . ASP A 1 186 ? -8.789 -6.794 15.572 1.00 96.31 186 ASP A CA 1
ATOM 1511 C C . ASP A 1 186 ? -8.046 -7.042 14.243 1.00 96.31 186 ASP A C 1
ATOM 1513 O O . ASP A 1 186 ? -7.910 -8.198 13.837 1.00 96.31 186 ASP A O 1
ATOM 1517 N N . VAL A 1 187 ? -7.572 -6.015 13.528 1.00 98.00 187 VAL A N 1
ATOM 1518 C CA . VAL A 1 187 ? -6.787 -6.220 12.299 1.00 98.00 187 VAL A CA 1
ATOM 1519 C C . VAL A 1 187 ? -5.457 -6.888 12.643 1.00 98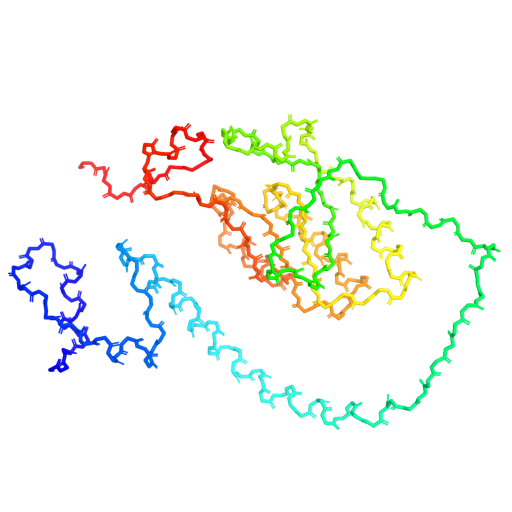.00 187 VAL A C 1
ATOM 1521 O O . VAL A 1 187 ? -4.620 -6.333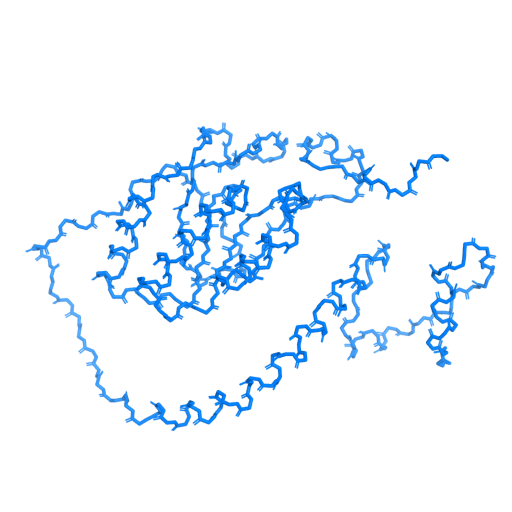 13.351 1.00 98.00 187 VAL A O 1
ATOM 1524 N N . ALA A 1 188 ? -5.251 -8.090 12.110 1.00 95.88 188 ALA A N 1
ATOM 1525 C CA . ALA A 1 188 ? -4.028 -8.860 12.294 1.00 95.88 188 ALA A CA 1
ATOM 1526 C C . ALA A 1 188 ? -2.921 -8.412 11.331 1.00 95.88 188 ALA A C 1
ATOM 1528 O O . ALA A 1 188 ? -1.739 -8.450 11.682 1.00 95.88 188 ALA A O 1
ATOM 1529 N N . GLU A 1 189 ? -3.298 -7.989 10.123 1.00 96.19 189 GLU A N 1
ATOM 1530 C CA . GLU A 1 189 ? -2.343 -7.618 9.085 1.00 96.19 189 GLU A CA 1
ATOM 1531 C C . GLU A 1 189 ? -2.900 -6.616 8.074 1.00 96.19 189 GLU A C 1
ATOM 1533 O O . GLU A 1 189 ? -4.089 -6.629 7.732 1.00 96.19 189 GLU A O 1
ATOM 1538 N N . VAL A 1 190 ? -1.998 -5.760 7.590 1.00 98.56 190 VAL A N 1
ATOM 1539 C CA . VAL A 1 190 ? -2.241 -4.852 6.473 1.00 98.56 190 VAL A CA 1
ATOM 1540 C C . VAL A 1 190 ? -1.305 -5.210 5.324 1.00 98.56 190 VAL A C 1
ATOM 1542 O O . VAL A 1 190 ? -0.089 -5.314 5.503 1.00 98.56 190 VAL A O 1
ATOM 1545 N N . ASN A 1 191 ? -1.880 -5.390 4.144 1.00 98.25 191 ASN A N 1
ATOM 1546 C CA . ASN A 1 191 ? -1.176 -5.758 2.924 1.00 98.25 191 ASN A CA 1
ATOM 1547 C C . ASN A 1 191 ? -1.372 -4.666 1.871 1.00 98.25 191 ASN A C 1
ATOM 1549 O O . ASN A 1 191 ? -2.309 -3.879 1.983 1.00 98.25 191 ASN A O 1
ATOM 1553 N N . MET A 1 192 ? -0.499 -4.587 0.872 1.00 97.31 192 MET A N 1
ATOM 1554 C CA . MET A 1 192 ? -0.639 -3.598 -0.202 1.00 97.31 192 MET A CA 1
ATOM 1555 C C . MET A 1 192 ? 0.155 -3.973 -1.447 1.00 97.31 192 MET A C 1
ATOM 1557 O O . MET A 1 192 ? 1.092 -4.770 -1.383 1.00 97.31 192 MET A O 1
ATOM 1561 N N . ASP A 1 193 ? -0.223 -3.397 -2.579 1.00 94.62 193 ASP A N 1
ATOM 1562 C CA . ASP A 1 193 ? 0.563 -3.419 -3.809 1.00 94.62 193 ASP A CA 1
ATOM 1563 C C . ASP A 1 193 ? 1.788 -2.490 -3.713 1.00 94.62 193 ASP A C 1
ATOM 1565 O O . ASP A 1 193 ? 1.762 -1.441 -3.061 1.00 94.62 193 ASP A O 1
ATOM 1569 N N . ALA A 1 194 ? 2.895 -2.931 -4.315 1.00 94.31 194 ALA A N 1
ATOM 1570 C CA . ALA A 1 194 ? 4.178 -2.243 -4.298 1.00 94.31 194 ALA A CA 1
ATOM 1571 C C . ALA A 1 194 ? 4.952 -2.475 -5.597 1.00 94.31 194 ALA A C 1
ATOM 1573 O O . ALA A 1 194 ? 4.846 -3.529 -6.237 1.00 94.31 194 ALA A O 1
ATOM 1574 N N . THR A 1 195 ? 5.816 -1.525 -5.941 1.00 91.00 195 THR A N 1
ATOM 1575 C CA . THR A 1 195 ? 6.830 -1.730 -6.974 1.00 91.00 195 THR A CA 1
ATOM 1576 C C . THR A 1 195 ? 8.215 -1.958 -6.376 1.00 91.00 195 THR A C 1
ATOM 1578 O O . THR A 1 195 ? 8.464 -1.657 -5.206 1.00 91.00 195 THR A O 1
ATOM 1581 N N . VAL A 1 196 ? 9.125 -2.515 -7.180 1.00 89.88 196 VAL A N 1
ATOM 1582 C CA . VAL A 1 196 ? 10.514 -2.762 -6.763 1.00 89.88 196 VAL A CA 1
ATOM 1583 C C . VAL A 1 196 ? 11.198 -1.443 -6.411 1.00 89.88 196 VAL A C 1
ATOM 1585 O O . VAL A 1 196 ? 11.828 -1.343 -5.359 1.00 89.88 196 VAL A O 1
ATOM 1588 N N . THR A 1 197 ? 11.001 -0.418 -7.239 1.00 89.56 197 THR A N 1
ATOM 1589 C CA . THR A 1 197 ? 11.609 0.900 -7.055 1.00 89.56 197 THR A CA 1
ATOM 1590 C C . THR A 1 197 ? 11.165 1.552 -5.748 1.00 89.56 197 THR A C 1
ATOM 1592 O O . THR A 1 197 ? 12.011 1.977 -4.968 1.00 89.56 197 THR A O 1
ATOM 1595 N N . ASN A 1 198 ? 9.873 1.523 -5.397 1.00 90.56 198 ASN A N 1
ATOM 1596 C CA . ASN A 1 198 ? 9.433 2.147 -4.141 1.00 90.56 198 ASN A CA 1
ATOM 1597 C C . ASN A 1 198 ? 9.846 1.387 -2.875 1.00 90.56 198 ASN A C 1
ATOM 1599 O O . ASN A 1 198 ? 9.840 1.974 -1.792 1.00 90.56 198 ASN A O 1
ATOM 1603 N N . ILE A 1 199 ? 10.187 0.097 -2.980 1.00 91.44 199 ILE A N 1
ATOM 1604 C CA . ILE A 1 199 ? 10.861 -0.613 -1.885 1.00 91.44 199 ILE A CA 1
ATOM 1605 C C . ILE A 1 199 ? 12.291 -0.107 -1.732 1.00 91.44 199 ILE A C 1
ATOM 1607 O O . ILE A 1 199 ? 12.700 0.166 -0.609 1.00 91.44 199 ILE A O 1
ATOM 1611 N N . GLN A 1 200 ? 13.026 0.047 -2.834 1.00 89.69 200 GLN A N 1
ATOM 1612 C CA . GLN A 1 200 ? 14.412 0.527 -2.811 1.00 89.69 200 GLN A CA 1
ATOM 1613 C C . GLN A 1 200 ? 14.533 1.978 -2.329 1.00 89.69 200 GLN A C 1
ATOM 1615 O O . GLN A 1 200 ? 15.513 2.328 -1.680 1.00 89.69 200 GLN A O 1
ATOM 1620 N N . GLU A 1 201 ? 13.539 2.815 -2.619 1.00 90.69 201 GLU A N 1
ATOM 1621 C CA . GLU A 1 201 ? 13.514 4.222 -2.203 1.00 90.69 201 GLU A CA 1
ATOM 1622 C C . GLU A 1 201 ? 13.265 4.419 -0.700 1.00 90.69 201 GLU A C 1
ATOM 1624 O O . GLU A 1 201 ? 13.563 5.490 -0.172 1.00 90.69 201 GLU A O 1
ATOM 1629 N N . LYS A 1 202 ? 12.714 3.420 0.001 1.00 91.62 202 LYS A N 1
ATOM 1630 C CA . LYS A 1 202 ? 12.465 3.501 1.445 1.00 91.62 202 LYS A CA 1
ATOM 1631 C C . LYS A 1 202 ? 13.654 2.960 2.223 1.00 91.62 202 LYS A C 1
ATOM 1633 O O . LYS A 1 202 ? 14.119 1.848 1.990 1.00 91.62 202 LYS A O 1
ATOM 1638 N N . SER A 1 203 ? 14.099 3.722 3.215 1.00 91.81 203 SER A N 1
ATOM 1639 C CA . SER A 1 203 ? 15.174 3.298 4.110 1.00 91.81 203 SER A CA 1
ATOM 1640 C C . SER A 1 203 ? 14.758 2.118 4.994 1.00 91.81 203 SER A C 1
ATOM 1642 O O . SER A 1 203 ? 13.586 1.957 5.343 1.00 91.81 203 SER A O 1
ATOM 1644 N N . ASP A 1 204 ? 15.733 1.349 5.478 1.00 92.75 204 ASP A N 1
ATOM 1645 C CA . ASP A 1 204 ? 15.501 0.265 6.446 1.00 92.75 204 ASP A CA 1
ATOM 1646 C C . ASP A 1 204 ? 14.718 0.730 7.686 1.00 92.75 204 ASP A C 1
ATOM 1648 O O . ASP A 1 204 ? 13.894 -0.006 8.238 1.00 92.75 204 ASP A O 1
ATOM 1652 N N . VAL A 1 205 ? 14.944 1.975 8.120 1.00 93.69 205 VAL A N 1
ATOM 1653 C CA . VAL A 1 205 ? 14.236 2.587 9.253 1.00 93.69 205 VAL A CA 1
ATOM 1654 C C . VAL A 1 205 ? 12.756 2.788 8.929 1.00 93.69 205 VAL A C 1
ATOM 1656 O O . VAL A 1 205 ? 11.898 2.502 9.765 1.00 93.69 205 VAL A O 1
ATOM 1659 N N . GLU A 1 206 ? 12.436 3.264 7.730 1.00 95.56 206 GLU A N 1
ATOM 1660 C CA . GLU A 1 206 ? 11.054 3.429 7.275 1.00 95.56 206 GLU A CA 1
ATOM 1661 C C . GLU A 1 206 ? 10.353 2.083 7.099 1.00 95.56 206 GLU A C 1
ATOM 1663 O O . GLU A 1 206 ? 9.239 1.902 7.595 1.00 95.56 206 GLU A O 1
ATOM 1668 N N . LEU A 1 207 ? 11.025 1.111 6.477 1.00 96.12 207 LEU A N 1
ATOM 1669 C CA . LEU A 1 207 ? 10.506 -0.247 6.307 1.00 96.12 207 LEU A CA 1
ATOM 1670 C C . LEU A 1 207 ? 10.194 -0.899 7.659 1.00 96.12 207 LEU A C 1
ATOM 1672 O O . LEU A 1 207 ? 9.118 -1.478 7.842 1.00 96.12 207 LEU A O 1
ATOM 1676 N N . LYS A 1 208 ? 11.089 -0.742 8.641 1.00 94.50 208 LYS A N 1
ATOM 1677 C CA . LYS A 1 208 ? 10.869 -1.220 10.010 1.00 94.50 208 LYS A CA 1
ATOM 1678 C C . LYS A 1 208 ? 9.648 -0.559 10.653 1.00 94.50 208 LYS A C 1
ATOM 1680 O O . LYS A 1 208 ? 8.810 -1.271 11.206 1.00 94.50 208 LYS A O 1
ATOM 1685 N N . LYS A 1 209 ? 9.499 0.767 10.541 1.00 96.44 209 LYS A N 1
ATOM 1686 C CA . LYS A 1 209 ? 8.326 1.490 11.072 1.00 96.44 209 LYS A CA 1
ATOM 1687 C C . LYS A 1 209 ? 7.018 0.974 10.469 1.00 96.44 209 LYS A C 1
ATOM 1689 O O . LYS A 1 209 ? 6.049 0.771 11.196 1.00 96.44 209 LYS A O 1
ATOM 1694 N N . LEU A 1 210 ? 6.985 0.732 9.158 1.00 97.75 210 LEU A N 1
ATOM 1695 C CA . LEU A 1 210 ? 5.803 0.195 8.472 1.00 97.75 210 LEU A CA 1
ATOM 1696 C C . LEU A 1 210 ? 5.468 -1.226 8.947 1.00 97.75 210 LEU A C 1
ATOM 1698 O O . LEU A 1 210 ? 4.303 -1.540 9.203 1.00 97.75 210 LEU A O 1
ATOM 1702 N N . TRP A 1 211 ? 6.482 -2.072 9.141 1.00 97.50 211 TRP A N 1
ATOM 1703 C CA . TRP A 1 211 ? 6.296 -3.408 9.706 1.00 97.50 211 TRP A CA 1
ATOM 1704 C C . TRP A 1 211 ? 5.747 -3.360 11.141 1.00 97.50 211 TRP A C 1
ATOM 1706 O O . TRP A 1 211 ? 4.768 -4.041 11.458 1.00 97.50 211 TRP A O 1
ATOM 1716 N N . GLU A 1 212 ? 6.298 -2.514 12.013 1.00 96.94 212 GLU A N 1
ATOM 1717 C CA . GLU A 1 212 ? 5.799 -2.324 13.387 1.00 96.94 212 GLU A CA 1
ATOM 1718 C C . GLU A 1 212 ? 4.349 -1.795 13.394 1.00 96.94 212 GLU A C 1
ATOM 1720 O O . GLU A 1 212 ? 3.497 -2.245 14.176 1.00 96.94 212 GLU A O 1
ATOM 1725 N N . ALA A 1 213 ? 4.022 -0.924 12.437 1.00 97.50 213 ALA A N 1
ATOM 1726 C CA . ALA A 1 213 ? 2.681 -0.395 12.206 1.00 97.50 213 ALA A CA 1
ATOM 1727 C C . ALA A 1 213 ? 1.695 -1.406 11.585 1.00 97.50 213 ALA A C 1
ATOM 1729 O O . ALA A 1 213 ? 0.501 -1.123 11.510 1.00 97.50 213 ALA A O 1
ATOM 1730 N N . GLY A 1 214 ? 2.131 -2.627 11.257 1.00 96.62 214 GLY A N 1
ATOM 1731 C CA . GLY A 1 214 ? 1.242 -3.747 10.921 1.00 96.62 214 GLY A CA 1
ATOM 1732 C C . GLY A 1 214 ? 1.261 -4.178 9.465 1.00 96.62 214 GLY A C 1
ATOM 1733 O O . GLY A 1 214 ? 0.491 -5.070 9.108 1.00 96.62 214 GLY A O 1
ATOM 1734 N N . VAL A 1 215 ? 2.144 -3.605 8.644 1.00 98.06 215 VAL A N 1
ATOM 1735 C CA . VAL A 1 215 ? 2.362 -4.101 7.284 1.00 98.06 215 VAL A CA 1
ATOM 1736 C C . VAL A 1 215 ? 2.978 -5.497 7.349 1.00 98.06 215 VAL A C 1
ATOM 1738 O O . VAL A 1 215 ? 3.925 -5.732 8.109 1.00 98.06 215 VAL A O 1
ATOM 1741 N N . ARG A 1 216 ? 2.425 -6.449 6.593 1.00 96.75 216 ARG A N 1
ATOM 1742 C CA . ARG A 1 216 ? 2.916 -7.839 6.571 1.00 96.75 216 ARG A CA 1
ATOM 1743 C C . ARG A 1 216 ? 3.264 -8.325 5.176 1.00 96.75 216 ARG A C 1
ATOM 1745 O O . ARG A 1 216 ? 4.308 -8.954 5.029 1.00 96.75 216 ARG A O 1
ATOM 1752 N N . HIS A 1 217 ? 2.445 -8.014 4.173 1.00 95.75 217 HIS A N 1
ATOM 1753 C CA . HIS A 1 217 ? 2.686 -8.455 2.800 1.00 95.75 217 HIS A CA 1
ATOM 1754 C C . HIS A 1 217 ? 2.684 -7.287 1.814 1.00 95.75 217 HIS A C 1
ATOM 1756 O O . HIS A 1 217 ? 1.764 -6.470 1.797 1.00 95.75 217 HIS A O 1
ATOM 1762 N N . LEU A 1 218 ? 3.705 -7.266 0.957 1.00 95.62 218 LEU A N 1
ATOM 1763 C CA . LEU A 1 218 ? 3.774 -6.412 -0.223 1.00 95.62 218 LEU A CA 1
ATOM 1764 C C . LEU A 1 218 ? 3.632 -7.283 -1.470 1.00 95.62 218 LEU A C 1
ATOM 1766 O O . LEU A 1 218 ? 4.375 -8.252 -1.642 1.00 95.62 218 LEU A O 1
ATOM 1770 N N . TYR A 1 219 ? 2.679 -6.944 -2.332 1.00 94.19 219 TYR A N 1
ATOM 1771 C CA . TYR A 1 219 ? 2.496 -7.598 -3.622 1.00 94.19 219 TYR A CA 1
ATOM 1772 C C . TYR A 1 219 ? 3.341 -6.878 -4.661 1.00 94.19 219 TYR A C 1
ATOM 1774 O O . TYR A 1 219 ? 3.031 -5.757 -5.055 1.00 94.19 219 TYR A O 1
ATOM 1782 N N . LEU A 1 220 ? 4.427 -7.534 -5.065 1.00 90.94 220 LEU A N 1
ATOM 1783 C CA . LEU A 1 220 ? 5.444 -6.972 -5.942 1.00 90.94 220 LEU A CA 1
ATOM 1784 C C . LEU A 1 220 ? 5.196 -7.331 -7.405 1.00 90.94 220 LEU A C 1
ATOM 1786 O O . LEU A 1 220 ? 5.272 -8.501 -7.783 1.00 90.94 220 LEU A O 1
ATOM 1790 N N . GLY A 1 221 ? 4.981 -6.315 -8.239 1.00 87.81 221 GLY A N 1
ATOM 1791 C CA . GLY A 1 221 ? 4.941 -6.472 -9.694 1.00 87.81 221 GLY A CA 1
ATOM 1792 C C . GLY A 1 221 ? 6.349 -6.560 -10.286 1.00 87.81 221 GLY A C 1
ATOM 1793 O O . GLY A 1 221 ? 6.871 -5.548 -10.751 1.00 87.81 221 GLY A O 1
ATOM 1794 N N . ILE A 1 222 ? 6.982 -7.738 -10.237 1.00 88.88 222 ILE A N 1
ATOM 1795 C CA . ILE A 1 222 ? 8.310 -7.985 -10.843 1.00 88.88 222 ILE A CA 1
ATOM 1796 C C . ILE A 1 222 ? 8.178 -8.215 -12.357 1.00 88.88 222 ILE A C 1
ATOM 1798 O O . ILE A 1 222 ? 8.907 -7.622 -13.142 1.00 88.88 222 ILE A O 1
ATOM 1802 N N . GLU A 1 223 ? 7.200 -9.028 -12.765 1.00 90.31 223 GLU A N 1
ATOM 1803 C CA . GLU A 1 223 ? 6.853 -9.401 -14.151 1.00 90.31 223 GLU A CA 1
ATOM 1804 C C . GLU A 1 223 ? 7.897 -10.222 -14.923 1.00 90.31 223 GLU A C 1
ATOM 1806 O O . GLU A 1 223 ? 7.551 -11.231 -15.533 1.00 90.31 223 GLU A O 1
ATOM 1811 N N . SER A 1 224 ? 9.173 -9.835 -14.902 1.00 88.81 224 SER A N 1
ATOM 1812 C CA . SER A 1 224 ? 10.246 -10.538 -15.612 1.00 88.81 224 SER A CA 1
ATOM 1813 C C . SER A 1 224 ? 11.587 -10.407 -14.891 1.00 88.81 224 SER A C 1
ATOM 1815 O O . SER A 1 224 ? 11.825 -9.458 -14.154 1.00 88.81 224 SER A O 1
ATOM 1817 N N . GLY A 1 225 ? 12.480 -11.371 -15.116 1.00 87.94 225 GLY A N 1
ATOM 1818 C CA . GLY A 1 225 ? 13.886 -11.301 -14.698 1.00 87.94 225 GLY A CA 1
ATOM 1819 C C . GLY A 1 225 ? 14.856 -10.996 -15.844 1.00 87.94 225 GLY A C 1
ATOM 1820 O O . GLY A 1 225 ? 16.066 -11.070 -15.641 1.00 87.94 225 GLY A O 1
ATOM 1821 N N . LEU A 1 226 ? 14.342 -10.734 -17.050 1.00 86.75 226 LEU A N 1
ATOM 1822 C CA . LEU A 1 226 ? 15.134 -10.440 -18.243 1.00 86.75 226 LEU A CA 1
ATOM 1823 C C . LEU A 1 226 ? 15.143 -8.921 -18.505 1.00 86.75 226 LEU A C 1
ATOM 1825 O O . LEU A 1 226 ? 14.056 -8.351 -18.644 1.00 86.75 226 LEU A O 1
ATOM 1829 N N . PRO A 1 227 ? 16.320 -8.260 -18.544 1.00 87.81 227 PRO A N 1
ATOM 1830 C CA . PRO A 1 227 ? 16.398 -6.804 -18.681 1.00 87.81 227 PRO A CA 1
ATOM 1831 C C . PRO A 1 227 ? 15.752 -6.266 -19.961 1.00 87.81 227 PRO A C 1
ATOM 1833 O O . PRO A 1 227 ? 15.009 -5.294 -19.891 1.00 87.81 227 PRO A O 1
ATOM 1836 N N . ASP A 1 228 ? 15.967 -6.929 -21.096 1.00 90.44 228 ASP A N 1
ATOM 1837 C CA . ASP A 1 228 ? 15.372 -6.582 -22.392 1.00 90.44 228 ASP A CA 1
ATOM 1838 C C . ASP A 1 228 ? 13.835 -6.645 -22.364 1.00 90.44 228 ASP A C 1
ATOM 1840 O O . ASP A 1 228 ? 13.152 -5.780 -22.909 1.00 90.44 228 ASP A O 1
ATOM 1844 N N . VAL A 1 229 ? 13.270 -7.630 -21.663 1.00 91.94 229 VAL A N 1
ATOM 1845 C CA . VAL A 1 229 ? 11.818 -7.746 -21.477 1.00 91.94 229 VAL A CA 1
ATOM 1846 C C . VAL A 1 229 ? 11.289 -6.657 -20.541 1.00 91.94 229 VAL A C 1
ATOM 1848 O O . VAL A 1 229 ? 10.235 -6.086 -20.817 1.00 91.94 229 VAL A O 1
ATOM 1851 N N . LEU A 1 230 ? 11.989 -6.345 -19.444 1.00 89.69 230 LEU A N 1
ATOM 1852 C CA . LEU A 1 230 ? 11.594 -5.264 -18.528 1.00 89.69 230 LEU A CA 1
ATOM 1853 C C . LEU A 1 230 ? 11.610 -3.898 -19.224 1.00 89.69 230 LEU A C 1
ATOM 1855 O O . LEU A 1 230 ? 10.659 -3.128 -19.074 1.00 89.69 230 LEU A O 1
ATOM 1859 N N . GLU A 1 231 ? 12.645 -3.635 -20.021 1.00 91.75 231 GLU A N 1
ATOM 1860 C CA . GLU A 1 231 ? 12.761 -2.433 -20.842 1.00 91.75 231 GLU A CA 1
ATOM 1861 C C . GLU A 1 231 ? 11.637 -2.369 -21.879 1.00 91.75 231 GLU A C 1
ATOM 1863 O O . GLU A 1 231 ? 10.899 -1.387 -21.921 1.00 91.75 231 GLU A O 1
ATOM 1868 N N . TRP A 1 232 ? 11.406 -3.447 -22.638 1.00 93.69 232 TRP A N 1
ATOM 1869 C CA . TRP A 1 232 ? 10.323 -3.509 -23.625 1.00 93.69 232 TRP A CA 1
ATOM 1870 C C . TRP A 1 232 ? 8.926 -3.324 -23.011 1.00 93.69 232 TRP A C 1
ATOM 1872 O O . TRP A 1 232 ? 8.039 -2.726 -23.630 1.00 93.69 232 TRP A O 1
ATOM 1882 N N . MET A 1 233 ? 8.711 -3.823 -21.789 1.00 94.38 233 MET A N 1
ATOM 1883 C CA . MET A 1 233 ? 7.463 -3.636 -21.043 1.00 94.38 233 MET A CA 1
ATOM 1884 C C . MET A 1 233 ? 7.346 -2.260 -20.385 1.00 94.38 233 MET A C 1
ATOM 1886 O O . MET A 1 233 ? 6.289 -1.980 -19.815 1.00 94.38 233 MET A O 1
ATOM 1890 N N . HIS A 1 234 ? 8.382 -1.420 -20.457 1.00 94.12 234 HIS A N 1
ATOM 1891 C CA . HIS A 1 234 ? 8.485 -0.158 -19.729 1.00 94.12 234 HIS A CA 1
ATOM 1892 C C . HIS A 1 234 ? 8.167 -0.383 -18.248 1.00 94.12 234 HIS A C 1
ATOM 1894 O O . HIS A 1 234 ? 7.174 0.133 -17.736 1.00 94.12 234 HIS A O 1
ATOM 1900 N N . LYS A 1 235 ? 8.931 -1.259 -17.586 1.00 91.62 235 LYS A N 1
ATOM 1901 C CA . LYS A 1 235 ? 8.821 -1.470 -16.141 1.00 91.62 235 LYS A CA 1
ATOM 1902 C C . LYS A 1 235 ? 9.638 -0.441 -15.366 1.00 91.62 235 LYS A C 1
ATOM 1904 O O . LYS A 1 235 ? 10.619 0.106 -15.852 1.00 91.62 235 LYS A O 1
ATOM 1909 N N . ASP A 1 236 ? 9.209 -0.195 -14.132 1.00 87.62 236 ASP A N 1
ATOM 1910 C CA . ASP A 1 236 ? 9.770 0.819 -13.232 1.00 87.62 236 ASP A CA 1
ATOM 1911 C C . ASP A 1 236 ? 11.172 0.488 -12.710 1.00 87.62 236 ASP A C 1
ATOM 1913 O O . ASP A 1 236 ? 11.808 1.340 -12.096 1.00 87.62 236 ASP A O 1
ATOM 1917 N N . HIS A 1 237 ? 11.634 -0.741 -12.935 1.00 86.12 237 HIS A N 1
ATOM 1918 C CA . HIS A 1 237 ? 12.907 -1.257 -12.466 1.00 86.12 237 HIS A CA 1
ATOM 1919 C C . HIS A 1 237 ? 13.630 -1.998 -13.593 1.00 86.12 237 HIS A C 1
ATOM 1921 O O . HIS A 1 237 ? 13.004 -2.621 -14.453 1.00 86.12 237 HIS A O 1
ATOM 1927 N N . ASN A 1 238 ? 14.960 -1.965 -13.549 1.00 77.81 238 ASN A N 1
ATOM 1928 C CA . ASN A 1 238 ? 15.825 -2.784 -14.388 1.00 77.81 238 ASN A CA 1
ATOM 1929 C C . ASN A 1 238 ? 16.499 -3.867 -13.527 1.00 77.81 238 ASN A C 1
ATOM 1931 O O . ASN A 1 238 ? 16.595 -3.755 -12.306 1.00 77.81 238 ASN A O 1
ATOM 1935 N N . THR A 1 239 ? 17.003 -4.929 -14.152 1.00 59.28 239 THR A N 1
ATOM 1936 C CA . THR A 1 239 ? 17.859 -5.912 -13.459 1.00 59.28 239 THR A CA 1
ATOM 1937 C C . THR A 1 239 ? 19.308 -5.416 -13.317 1.00 59.28 239 THR A C 1
ATOM 1939 O O . THR A 1 239 ? 20.187 -6.206 -12.987 1.00 59.28 239 THR A O 1
ATOM 1942 N N . GLY A 1 240 ? 19.573 -4.142 -13.636 1.00 48.78 240 GLY A N 1
ATOM 1943 C CA . GLY A 1 240 ? 20.898 -3.568 -13.898 1.00 48.78 240 GLY A CA 1
ATOM 1944 C C . GLY A 1 240 ? 21.489 -2.726 -12.765 1.00 48.78 240 GLY A C 1
ATOM 1945 O O . GLY A 1 240 ? 22.490 -2.050 -12.976 1.00 48.78 240 GLY A O 1
ATOM 1946 N N . GLY A 1 241 ? 20.910 -2.757 -11.564 1.00 40.69 241 GLY A N 1
ATOM 1947 C CA . GLY A 1 241 ? 21.534 -2.185 -10.371 1.00 40.69 241 GLY A CA 1
ATOM 1948 C C . GLY A 1 241 ? 22.610 -3.114 -9.796 1.00 40.69 241 GLY A C 1
ATOM 1949 O O . GLY A 1 241 ? 22.285 -4.044 -9.065 1.00 40.69 241 GLY A O 1
ATOM 1950 N N . SER A 1 242 ? 23.875 -2.851 -10.143 1.00 39.34 242 SER A N 1
ATOM 1951 C CA . SER A 1 242 ? 25.119 -3.331 -9.504 1.00 39.34 242 SER A CA 1
ATOM 1952 C C . SER A 1 242 ? 25.305 -4.850 -9.310 1.00 39.34 242 SER A C 1
ATOM 1954 O O . SER A 1 242 ? 25.115 -5.386 -8.219 1.00 39.34 242 SER A O 1
ATOM 1956 N N . ILE A 1 243 ? 25.802 -5.531 -10.345 1.00 36.69 243 ILE A N 1
ATOM 1957 C CA . ILE A 1 243 ? 26.732 -6.675 -10.169 1.00 36.69 243 ILE A CA 1
ATOM 1958 C C . ILE A 1 243 ? 27.726 -6.836 -11.330 1.00 36.69 243 ILE A C 1
ATOM 1960 O O . ILE A 1 243 ? 28.658 -7.624 -11.222 1.00 36.69 243 ILE A O 1
ATOM 1964 N N . TYR A 1 244 ? 27.553 -6.075 -12.412 1.00 36.78 244 TYR A N 1
ATOM 1965 C CA . TYR A 1 244 ? 28.482 -6.000 -13.534 1.00 36.78 244 TYR A CA 1
ATOM 1966 C C . TYR A 1 244 ? 28.674 -4.526 -13.897 1.00 36.78 244 TYR A C 1
ATOM 1968 O O . TYR A 1 244 ? 27.972 -3.985 -14.744 1.00 36.78 244 TYR A O 1
ATOM 1976 N N . SER A 1 245 ? 29.559 -3.861 -13.170 1.00 29.77 245 SER A N 1
ATOM 1977 C CA . SER A 1 245 ? 30.286 -2.697 -13.672 1.00 29.77 245 SER A CA 1
ATOM 1978 C C . SER A 1 245 ? 31.750 -3.118 -13.671 1.00 29.77 245 SER A C 1
ATOM 1980 O O . SER A 1 245 ? 32.193 -3.662 -12.658 1.00 29.77 245 SER A O 1
ATOM 1982 N N . ASP A 1 246 ? 32.377 -2.943 -14.832 1.00 34.00 246 ASP A N 1
ATOM 1983 C CA . ASP A 1 246 ? 33.663 -3.486 -15.294 1.00 34.00 246 ASP A CA 1
ATOM 1984 C C . ASP A 1 246 ? 34.815 -3.533 -14.274 1.00 34.00 246 ASP A C 1
ATOM 1986 O O . ASP A 1 246 ? 34.955 -2.587 -13.463 1.00 34.00 246 ASP A O 1
#

pLDDT: mean 71.69, std 27.46, range [27.47, 98.88]

Foldseek 3Di:
DDDDPVVVVCVVVPPPDPDDDDDDDPVVCVVPVDDDDPPPPVVVVVVVVVVVVVVVVVVCVVVVVVVVVVPVPPDDDDDDDDDDDPDDPQDAQPAPADFDQDPVCPQAAEQEQWHAAPQLQFQPDPRRVVDDIDGDPPVSSLVNLVSCVVVVHARLEYEHGGRARLLDDLVVLLSSLVSNCVSHVNHQAYEYEHEPVSVVVDDPVSVVSNVVSHHDYYDYPPVDCDQVVCVVRVHPDGNPPDDDDD

Sequence (246 aa):
MRLSSKKFLDYFTNPHSTEEMPVIDRHVMKKKKFYLYKKGVVLCLITIIQRKCDKIVMKKQENDEQMEKKFAIVKNGAKMEEKAKDTMGGGRMQYEGQICRAPMERGAYMLPVAVGCSYNACKFCTLFKHLQYRELPIAQIEEELQRVKGLNGRPRRVFLGDGNAFGMKTERLLKILKLVREYFPDVAEVNMDATVTNIQEKSDVELKKLWEAGVRHLYLGIESGLPDVLEWMHKDHNTGGSIYSD

Secondary structure (DSSP, 8-state):
----HHHHHHHHH-TT--PPPP---HHHHHHTT----SSTTHHHHHHHHHHHHHHHHHHHHHHHHHHHHHHTTS-----------SS---PPP---------GGGTT-EEEE-EES-SS---SS--SSTTS--EEPPHHHHHHHHHHHHHTT---SEEEEESS-GGGS-HHHHHHHHHHHHHH-TT--EEEEEE-HHHHHTS-HHHHHHHHHTTEEEEEE----S-HHHHHHTT-S--S-SSS---

Radius of gyration: 23.3 Å; chains: 1; bounding box: 72×52×52 Å